Protein AF-A0AAJ7BFR3-F1 (afdb_monomer)

pLDDT: mean 84.21, std 15.18, range [30.0, 98.44]

Sequence (310 aa):
MKNGFLQKKYSECVKKNKKYDGLEKVIDSGIRNRESYEEILEEYMEIKVDVEKRKPGYETEISKMEEAYKNQENEFNMKFKELLSRESEIGNNVINSKTGKAFGEREVNSMIERQKSRASELADTRFTYLKRRNILNHLLSKLYELDNLGIGYTTIEYEQMVIERQGVLEKLDEREEEIRKIRDKCFTYVAVLSHIKESIASIARDIQETSVLLSKYSEIQNYGRYATMKRKLERDITRKHNIQLRESGGLLAHPDLLSKMETDILQLQFFKEKIECLQAEVYLQHTQADMIKAFLKRQRNHSQSPLGSY

Organism: Cephus cinctus (NCBI:txid211228)

Radius of gyration: 86.67 Å; Cα contacts (8 Å, |Δi|>4): 40; chains: 1; bounding box: 181×112×219 Å

InterPro domains:
  IPR025254 CCDC113/CCDC96, coiled-coil [PF13870] (117-282)
  IPR051885 Coiled-coil domain-containing protein involved in ciliogenesis [PTHR15654] (34-288)

Structure (mmCIF, N/CA/C/O backbone):
data_AF-A0AAJ7BFR3-F1
#
_entry.id   AF-A0AAJ7BFR3-F1
#
loop_
_atom_site.group_PDB
_atom_site.id
_atom_site.type_symbol
_atom_site.label_atom_id
_atom_site.label_alt_id
_atom_site.label_comp_id
_atom_site.label_asym_id
_atom_site.label_entity_id
_atom_site.label_seq_id
_atom_site.pdbx_PDB_ins_code
_atom_site.Cartn_x
_atom_site.Cartn_y
_atom_site.Cartn_z
_atom_site.occupancy
_atom_site.B_iso_or_equiv
_atom_site.auth_seq_id
_atom_site.auth_comp_id
_atom_site.auth_asym_id
_atom_site.auth_atom_id
_atom_site.pdbx_PDB_model_num
ATOM 1 N N . MET A 1 1 ? -40.101 -48.915 14.113 1.00 41.56 1 MET A N 1
ATOM 2 C CA . MET A 1 1 ? -39.579 -49.818 13.061 1.00 41.56 1 MET A CA 1
ATOM 3 C C . MET A 1 1 ? -39.116 -48.985 11.868 1.00 41.56 1 MET A C 1
ATOM 5 O O . MET A 1 1 ? -39.941 -48.576 11.061 1.00 41.56 1 MET A O 1
ATOM 9 N N . LYS A 1 2 ? -37.822 -48.643 11.791 1.00 50.03 2 LYS A N 1
ATOM 10 C CA . LYS A 1 2 ? -37.255 -47.922 10.637 1.00 50.03 2 LYS A CA 1
ATOM 11 C C . LYS A 1 2 ? -37.089 -48.925 9.490 1.00 50.03 2 LYS A C 1
ATOM 13 O O . LYS A 1 2 ? -36.431 -49.945 9.665 1.00 50.03 2 LYS A O 1
ATOM 18 N N . ASN A 1 3 ? -37.723 -48.669 8.347 1.00 58.09 3 ASN A N 1
ATOM 19 C CA . ASN A 1 3 ? -37.702 -49.556 7.182 1.00 58.09 3 ASN A CA 1
ATOM 20 C C . ASN A 1 3 ? -36.340 -49.471 6.461 1.00 58.09 3 ASN A C 1
ATOM 22 O O . ASN A 1 3 ? -36.204 -48.848 5.408 1.00 58.09 3 ASN A O 1
ATOM 26 N N . GLY A 1 4 ? -35.312 -50.067 7.074 1.00 67.50 4 GLY A N 1
ATOM 27 C CA . GLY A 1 4 ? -33.935 -50.054 6.569 1.00 67.50 4 GLY A CA 1
ATOM 28 C C . GLY A 1 4 ? -33.777 -50.765 5.222 1.00 67.50 4 GLY A C 1
ATOM 29 O O . GLY A 1 4 ? -32.883 -50.434 4.449 1.00 67.50 4 GLY A O 1
ATOM 30 N N . PHE A 1 5 ? -34.687 -51.687 4.891 1.00 73.38 5 PHE A N 1
ATOM 31 C CA . PHE A 1 5 ? -34.695 -52.373 3.601 1.00 73.38 5 PHE A CA 1
ATOM 32 C C . PHE A 1 5 ? -35.044 -51.426 2.444 1.00 73.38 5 PHE A C 1
ATOM 34 O O . PHE A 1 5 ? -34.338 -51.399 1.435 1.00 73.38 5 PHE A O 1
ATOM 41 N N . LEU A 1 6 ? -36.091 -50.607 2.598 1.00 68.31 6 LEU A N 1
ATOM 42 C CA . LEU A 1 6 ? -36.472 -49.621 1.581 1.00 68.31 6 LEU A CA 1
ATOM 43 C C . LEU A 1 6 ? -35.422 -48.516 1.436 1.00 68.31 6 LEU A C 1
ATOM 45 O O . LEU A 1 6 ? -35.125 -48.119 0.314 1.00 68.31 6 LEU A O 1
ATOM 49 N N . GLN A 1 7 ? -34.811 -48.069 2.536 1.00 66.06 7 GLN A N 1
ATOM 50 C CA . GLN A 1 7 ? -33.734 -47.071 2.490 1.00 66.06 7 GLN A CA 1
ATOM 51 C C . GLN A 1 7 ? -32.488 -47.595 1.764 1.00 66.06 7 GLN A C 1
ATOM 53 O O . GLN A 1 7 ? -31.894 -46.863 0.973 1.00 66.06 7 GLN A O 1
ATOM 58 N N . LYS A 1 8 ? -32.135 -48.873 1.960 1.00 73.06 8 LYS A N 1
ATOM 59 C CA . LYS A 1 8 ? -31.023 -49.523 1.253 1.00 73.06 8 LYS A CA 1
ATOM 60 C C . LYS A 1 8 ? -31.314 -49.710 -0.240 1.00 73.06 8 LYS A C 1
ATOM 62 O O . LYS A 1 8 ? -30.471 -49.394 -1.071 1.00 73.06 8 LYS A O 1
ATOM 67 N N . LYS A 1 9 ? -32.532 -50.134 -0.602 1.00 74.06 9 LYS A N 1
ATOM 68 C CA . LYS A 1 9 ? -32.935 -50.218 -2.018 1.00 74.06 9 LYS A CA 1
ATOM 69 C C . LYS A 1 9 ? -33.005 -48.851 -2.695 1.00 74.06 9 LYS A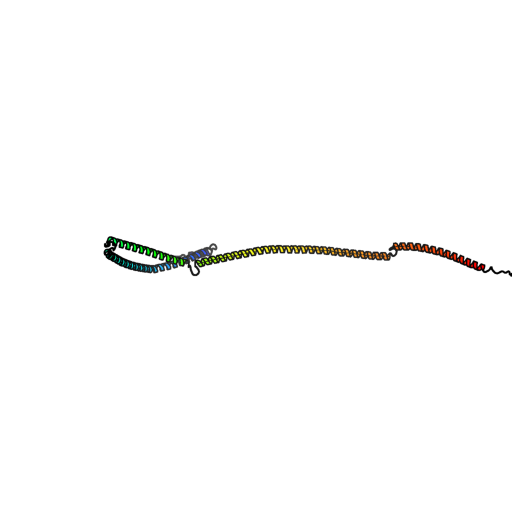 C 1
ATOM 71 O O . LYS A 1 9 ? -32.658 -48.739 -3.867 1.00 74.06 9 LYS A O 1
ATOM 76 N N . TYR A 1 10 ? -33.444 -47.820 -1.977 1.00 67.38 10 TYR A N 1
ATOM 77 C CA . TYR A 1 10 ? -33.502 -46.460 -2.501 1.00 67.38 10 TYR A CA 1
ATOM 78 C C . TYR A 1 10 ? -32.097 -45.890 -2.733 1.00 67.38 10 TYR A C 1
ATOM 80 O O . TYR A 1 10 ? -31.832 -45.367 -3.814 1.00 67.38 10 TYR A O 1
ATOM 88 N N . SER A 1 11 ? -31.168 -46.064 -1.784 1.00 65.25 11 SER A N 1
ATOM 89 C CA . SER A 1 11 ? -29.785 -45.591 -1.939 1.00 65.25 11 SER A CA 1
ATOM 90 C C . SER A 1 11 ? -29.042 -46.309 -3.070 1.00 65.25 11 SER A C 1
ATOM 92 O O . SER A 1 11 ? -28.339 -45.666 -3.845 1.00 65.25 11 SER A O 1
ATOM 94 N N . GLU A 1 12 ? -29.259 -47.614 -3.253 1.00 72.62 12 GLU A N 1
ATOM 95 C CA . GLU A 1 12 ? -28.719 -48.366 -4.394 1.00 72.62 12 GLU A CA 1
ATOM 96 C C . GLU A 1 12 ? -29.289 -47.890 -5.743 1.00 72.62 12 GLU A C 1
ATOM 98 O O . GLU A 1 12 ? -28.581 -47.898 -6.753 1.00 72.62 12 GLU A O 1
ATOM 103 N N . CYS A 1 13 ? -30.552 -47.455 -5.774 1.00 68.12 13 CYS A N 1
ATOM 104 C CA . CYS A 1 13 ? -31.200 -46.946 -6.984 1.00 68.12 13 CYS A CA 1
ATOM 105 C C . CYS A 1 13 ? -30.696 -45.540 -7.357 1.00 68.12 13 CYS A C 1
ATOM 107 O O . CYS A 1 13 ? -30.445 -45.262 -8.531 1.00 68.12 13 CYS A O 1
ATOM 109 N N . VAL A 1 14 ? -30.476 -44.681 -6.356 1.00 65.31 14 VAL A N 1
ATOM 110 C CA . VAL A 1 14 ? -29.904 -43.335 -6.529 1.00 65.31 14 VAL A CA 1
ATOM 111 C C . VAL A 1 14 ? -28.441 -43.415 -6.988 1.00 65.31 14 VAL A C 1
ATOM 113 O O . VAL A 1 14 ? -28.079 -42.741 -7.949 1.00 65.31 14 VAL A O 1
ATOM 116 N N . LYS A 1 15 ? -27.634 -44.321 -6.414 1.00 65.19 15 LYS A N 1
ATOM 117 C CA . LYS A 1 15 ? -26.223 -44.543 -6.803 1.00 65.19 15 LYS A CA 1
ATOM 118 C C . LYS A 1 15 ? -26.033 -45.032 -8.241 1.00 65.19 15 LYS A C 1
ATOM 120 O O . LYS A 1 15 ? -25.007 -44.767 -8.858 1.00 65.19 15 LYS A O 1
ATOM 125 N N . LYS A 1 16 ? -27.010 -45.753 -8.799 1.00 67.75 16 LYS A N 1
ATOM 126 C CA . LYS A 1 16 ? -26.953 -46.250 -10.187 1.00 67.75 16 LYS A CA 1
ATOM 127 C C . LYS A 1 16 ? -27.280 -45.181 -11.231 1.00 67.75 16 LYS A C 1
ATOM 129 O O . LYS A 1 16 ? -27.080 -45.422 -12.420 1.00 67.75 16 LYS A O 1
ATOM 134 N N . ASN A 1 17 ? -27.781 -44.018 -10.820 1.00 59.56 17 ASN A N 1
ATOM 135 C CA . ASN A 1 17 ? -28.347 -43.035 -11.730 1.00 59.56 17 ASN A CA 1
ATOM 136 C C . ASN A 1 17 ? -27.557 -41.715 -11.657 1.00 59.56 17 ASN A C 1
ATOM 138 O O . ASN A 1 17 ? -27.792 -40.881 -10.787 1.00 59.56 17 ASN A O 1
ATOM 142 N N . LYS A 1 18 ? -26.634 -41.509 -12.615 1.00 58.69 18 LYS A N 1
ATOM 143 C CA . LYS A 1 18 ? -25.694 -40.362 -12.694 1.00 58.69 18 LYS A CA 1
ATOM 144 C C . LYS A 1 18 ? -26.344 -38.965 -12.656 1.00 58.69 18 LYS A C 1
ATOM 146 O O . LYS A 1 18 ? -25.643 -37.973 -12.512 1.00 58.69 18 LYS A O 1
ATOM 151 N N . LYS A 1 19 ? -27.673 -38.864 -12.787 1.00 58.62 19 LYS A N 1
ATOM 152 C CA . LYS A 1 19 ? -28.432 -37.608 -12.648 1.00 58.62 19 LYS A CA 1
ATOM 153 C C . LYS A 1 19 ? -28.559 -37.106 -11.201 1.00 58.62 19 LYS A C 1
ATOM 155 O O . LYS A 1 19 ? -28.927 -35.951 -11.020 1.00 58.62 19 LYS A O 1
ATOM 160 N N . TYR A 1 20 ? -28.271 -37.934 -10.194 1.00 54.94 20 TYR A N 1
ATOM 161 C CA . TYR A 1 20 ? -28.503 -37.610 -8.778 1.00 54.94 20 TYR A CA 1
ATOM 162 C C . TYR A 1 20 ? -27.229 -37.537 -7.922 1.00 54.94 20 TYR A C 1
ATOM 164 O O . TYR A 1 20 ? -27.323 -37.477 -6.700 1.00 54.94 20 TYR A O 1
ATOM 172 N N . ASP A 1 21 ? -26.053 -37.455 -8.548 1.00 56.59 21 ASP A N 1
ATOM 173 C CA . ASP A 1 21 ? -24.736 -37.350 -7.885 1.00 56.59 21 ASP A CA 1
ATOM 174 C C . ASP A 1 21 ? -24.637 -36.142 -6.917 1.00 56.59 21 ASP A C 1
ATOM 176 O O . ASP A 1 21 ? -23.859 -36.127 -5.968 1.00 56.59 21 ASP A O 1
ATOM 180 N N . GLY A 1 22 ? -25.479 -35.118 -7.114 1.00 55.41 22 GLY A N 1
ATOM 181 C CA . GLY A 1 22 ? -25.594 -33.958 -6.222 1.00 55.41 22 GLY A CA 1
ATOM 182 C C . GLY A 1 22 ? -26.485 -34.159 -4.987 1.00 55.41 22 GLY A C 1
ATOM 183 O O . GLY A 1 22 ? -26.342 -33.407 -4.025 1.00 55.41 22 GLY A O 1
ATOM 184 N N . LEU A 1 23 ? -27.383 -35.154 -4.969 1.00 51.69 23 LEU A N 1
ATOM 185 C CA . LEU A 1 23 ? -28.263 -35.416 -3.818 1.00 51.69 23 LEU A CA 1
ATOM 186 C C . LEU A 1 23 ? -27.524 -36.075 -2.653 1.00 51.69 23 LEU A C 1
ATOM 188 O O . LEU A 1 23 ? -27.925 -35.885 -1.508 1.00 51.69 23 LEU A O 1
ATOM 192 N N . GLU A 1 24 ? -26.444 -36.809 -2.925 1.00 53.09 24 GLU A N 1
ATOM 193 C CA . GLU A 1 24 ? -25.616 -37.414 -1.880 1.00 53.09 24 GLU A CA 1
ATOM 194 C C . GLU A 1 24 ? -25.001 -36.315 -1.001 1.00 53.09 24 GLU A C 1
ATOM 196 O O . GLU A 1 24 ? -25.101 -36.400 0.214 1.00 53.09 24 GLU A O 1
ATOM 201 N N . LYS A 1 25 ? -24.551 -35.196 -1.593 1.00 53.00 25 LYS A N 1
ATOM 202 C CA . LYS A 1 25 ? -24.077 -34.004 -0.860 1.00 53.00 25 LYS A CA 1
ATOM 203 C C . LYS A 1 25 ? -25.166 -33.307 -0.036 1.00 53.00 25 LYS A C 1
ATOM 205 O O . LYS A 1 25 ? -24.872 -32.797 1.038 1.00 53.00 25 LYS A O 1
ATOM 210 N N . VAL A 1 26 ? -26.414 -33.293 -0.516 1.00 51.50 26 VAL A N 1
ATOM 211 C CA . VAL A 1 26 ? -27.559 -32.695 0.204 1.00 51.50 26 VAL A CA 1
ATOM 212 C C . VAL A 1 26 ? -27.960 -33.557 1.404 1.00 51.50 26 VAL A C 1
ATOM 214 O O . VAL A 1 26 ? -28.235 -33.033 2.484 1.00 51.50 26 VAL A O 1
ATOM 217 N N . ILE A 1 27 ? -27.934 -34.881 1.248 1.00 53.91 27 ILE A N 1
ATOM 218 C CA . ILE A 1 27 ? -28.166 -35.833 2.340 1.00 53.91 27 ILE A CA 1
ATOM 219 C C . ILE A 1 27 ? -27.024 -35.748 3.360 1.00 53.91 27 ILE A C 1
ATOM 221 O O . ILE A 1 27 ? -27.299 -35.672 4.551 1.00 53.91 27 ILE A O 1
ATOM 225 N N . ASP A 1 28 ? -25.774 -35.653 2.908 1.00 53.12 28 ASP A N 1
ATOM 226 C CA . ASP A 1 28 ? -24.593 -35.512 3.769 1.00 53.12 28 ASP A CA 1
ATOM 227 C C . ASP A 1 28 ? -24.588 -34.180 4.542 1.00 53.12 28 ASP A C 1
ATOM 229 O O . ASP A 1 28 ? -24.222 -34.141 5.716 1.00 53.12 28 ASP A O 1
ATOM 233 N N . SER A 1 29 ? -25.075 -33.088 3.932 1.00 56.03 29 SER A N 1
ATOM 234 C CA . SER A 1 29 ? -25.315 -31.820 4.641 1.00 56.03 29 SER A CA 1
ATOM 235 C C . SER A 1 29 ? -26.485 -31.896 5.628 1.00 56.03 29 SER A C 1
ATOM 237 O O . SER A 1 29 ? -26.434 -31.288 6.691 1.00 56.03 29 SER A O 1
ATOM 239 N N . GLY A 1 30 ? -27.530 -32.669 5.317 1.00 56.53 30 GLY A N 1
ATOM 240 C CA . GLY A 1 30 ? -28.677 -32.876 6.205 1.00 56.53 30 GLY A CA 1
ATOM 241 C C . GLY A 1 30 ? -28.381 -33.811 7.383 1.00 56.53 30 GLY A C 1
ATOM 242 O O . GLY A 1 30 ? -28.987 -33.657 8.441 1.00 56.53 30 GLY A O 1
ATOM 243 N N . ILE A 1 31 ? -27.454 -34.758 7.213 1.00 57.97 31 ILE A N 1
ATOM 244 C CA . ILE A 1 31 ? -26.951 -35.647 8.269 1.00 57.97 31 ILE A CA 1
ATOM 245 C C . ILE A 1 31 ? -25.995 -34.878 9.186 1.00 57.97 31 ILE A C 1
ATOM 247 O O . ILE A 1 31 ? -26.221 -34.887 10.390 1.00 57.97 31 ILE A O 1
ATOM 251 N N . ARG A 1 32 ? -25.047 -34.100 8.639 1.00 58.72 32 ARG A N 1
ATOM 252 C CA . ARG A 1 32 ? -24.189 -33.205 9.444 1.00 58.72 32 ARG A CA 1
ATOM 253 C C . ARG A 1 32 ? -24.984 -32.174 10.242 1.00 58.72 32 ARG A C 1
ATOM 255 O O . ARG A 1 32 ? -24.681 -31.931 11.402 1.00 58.72 32 ARG A O 1
ATOM 262 N N . ASN A 1 33 ? -26.039 -31.606 9.655 1.00 61.41 33 ASN A N 1
ATOM 263 C CA . ASN A 1 33 ? -26.934 -30.699 10.377 1.00 61.41 33 ASN A CA 1
ATOM 264 C C . ASN A 1 33 ? -27.741 -31.410 11.472 1.00 61.41 33 ASN A C 1
ATOM 266 O O . ASN A 1 33 ? -28.161 -30.755 12.417 1.00 61.41 33 ASN A O 1
ATOM 270 N N . ARG A 1 34 ? -27.989 -32.722 11.358 1.00 63.53 34 ARG A N 1
ATOM 271 C CA . ARG A 1 34 ? -28.673 -33.502 12.397 1.00 63.53 34 ARG A CA 1
ATOM 272 C C . ARG A 1 34 ? -27.732 -33.854 13.540 1.00 63.53 34 ARG A C 1
ATOM 274 O O . ARG A 1 34 ? -28.133 -33.675 14.677 1.00 63.53 34 ARG A O 1
ATOM 281 N N . GLU A 1 35 ? -26.521 -34.304 13.235 1.00 67.56 35 GLU A N 1
ATOM 282 C CA . GLU A 1 35 ? -25.481 -34.582 14.234 1.00 67.56 35 GLU A CA 1
ATOM 283 C C . GLU A 1 35 ? -25.148 -33.305 15.019 1.00 67.56 35 GLU A C 1
ATOM 285 O O . GLU A 1 35 ? -25.204 -33.309 16.240 1.00 67.56 35 GLU A O 1
ATOM 290 N N . SER A 1 36 ? -24.992 -32.167 14.332 1.00 69.25 36 SER A N 1
ATOM 291 C CA . SER A 1 36 ? -24.828 -30.859 14.983 1.00 69.25 36 SER A CA 1
ATOM 292 C C . SER A 1 36 ? -26.043 -30.450 15.832 1.00 69.25 36 SER A C 1
ATOM 294 O O . SER A 1 36 ? -25.887 -29.829 16.878 1.00 69.25 36 SER A O 1
ATOM 296 N N . TYR A 1 37 ? -27.266 -30.803 15.422 1.00 75.62 37 TYR A N 1
ATOM 297 C CA . TYR A 1 37 ? -28.470 -30.530 16.215 1.00 75.62 37 TYR A CA 1
ATOM 298 C C . TYR A 1 37 ? -28.595 -31.456 17.435 1.00 75.62 37 TYR A C 1
ATOM 300 O O . TYR A 1 37 ? -29.103 -31.034 18.470 1.00 75.62 37 TYR A O 1
ATOM 308 N N . GLU A 1 38 ? -28.143 -32.707 17.320 1.00 82.75 38 GLU A N 1
ATOM 309 C CA . GLU A 1 38 ? -28.073 -33.677 18.418 1.00 82.75 38 GLU A CA 1
ATOM 310 C C . GLU A 1 38 ? -27.020 -33.250 19.452 1.00 82.75 38 GLU A C 1
ATOM 312 O O . GLU A 1 38 ? -27.345 -33.203 20.634 1.00 82.75 38 GLU A O 1
ATOM 317 N N . GLU A 1 39 ? -25.839 -32.800 19.018 1.00 83.06 39 GLU A N 1
ATOM 318 C CA . GLU A 1 39 ? -24.803 -32.228 19.895 1.00 83.06 39 GLU A CA 1
ATOM 319 C C . GLU A 1 39 ? -25.312 -30.993 20.662 1.00 83.06 39 GLU A C 1
ATOM 321 O O . GLU A 1 39 ? -25.167 -30.909 21.881 1.00 83.06 39 GLU A O 1
ATOM 326 N N . ILE A 1 40 ? -25.994 -30.062 19.982 1.00 82.56 40 ILE A N 1
ATOM 327 C CA . ILE A 1 40 ? -26.588 -28.875 20.628 1.00 82.56 40 ILE A CA 1
ATOM 328 C C . ILE A 1 40 ? -27.691 -29.270 21.624 1.00 82.56 40 ILE A C 1
ATOM 330 O O . ILE A 1 40 ? -27.864 -28.626 22.661 1.00 82.56 40 ILE A O 1
ATOM 334 N N . LEU A 1 41 ? -28.472 -30.313 21.323 1.00 87.25 41 LEU A N 1
ATOM 335 C CA . LEU A 1 41 ? -29.499 -30.824 22.232 1.00 87.25 41 LEU A CA 1
ATOM 336 C C . LEU A 1 41 ? -28.890 -31.481 23.471 1.00 87.25 41 LEU A C 1
ATOM 338 O O . LEU A 1 41 ? -29.443 -31.318 24.559 1.00 87.25 41 LEU A O 1
ATOM 342 N N . GLU A 1 42 ? -27.785 -32.207 23.319 1.00 89.56 42 GLU A N 1
ATOM 343 C CA . GLU A 1 42 ? -27.036 -32.786 24.435 1.00 89.56 42 GLU A CA 1
ATOM 344 C C . GLU A 1 42 ? -26.451 -31.687 25.327 1.00 89.56 42 GLU A C 1
ATOM 346 O O . GLU A 1 42 ? -26.719 -31.687 26.530 1.00 89.56 42 GLU A O 1
ATOM 351 N N . GLU A 1 43 ? -25.791 -30.680 24.747 1.00 88.06 43 GLU A N 1
ATOM 352 C CA . GLU A 1 43 ? -25.277 -29.516 25.485 1.00 88.06 43 GLU A CA 1
ATOM 353 C C . GLU A 1 43 ? -26.408 -28.767 26.215 1.00 88.06 43 GLU A C 1
ATOM 355 O O . GLU A 1 43 ? -26.298 -28.423 27.395 1.00 88.06 43 GLU A O 1
ATOM 360 N N . TYR A 1 44 ? -27.556 -28.576 25.557 1.00 88.44 44 TYR A N 1
ATOM 361 C CA . TYR A 1 44 ? -28.732 -27.983 26.192 1.00 88.44 44 TYR A CA 1
ATOM 362 C C . TYR A 1 44 ? -29.256 -28.829 27.362 1.00 88.44 44 TYR A C 1
ATOM 364 O O . TYR A 1 44 ? -29.646 -28.274 28.395 1.00 88.44 44 TYR A O 1
ATOM 372 N N . MET A 1 45 ? -29.284 -30.161 27.225 1.00 91.88 45 MET A N 1
ATOM 373 C CA . MET A 1 45 ? -29.698 -31.055 28.309 1.00 91.88 45 MET A CA 1
ATOM 374 C C . MET A 1 45 ? -28.733 -30.988 29.492 1.00 91.88 45 MET A C 1
ATOM 376 O O . MET A 1 45 ? -29.199 -30.920 30.632 1.00 91.88 45 MET A O 1
ATOM 380 N N . GLU A 1 46 ? -27.425 -30.946 29.244 1.00 92.00 46 GLU A N 1
ATOM 381 C CA . GLU A 1 46 ? -26.416 -30.780 30.292 1.00 92.00 46 GLU A CA 1
ATOM 382 C C . GLU A 1 46 ? -26.596 -29.454 31.037 1.00 92.00 46 GLU A C 1
ATOM 384 O O . GLU A 1 46 ? -26.728 -29.452 32.264 1.00 92.00 46 GLU A O 1
ATOM 389 N N . ILE A 1 47 ? -26.721 -28.340 30.306 1.00 90.88 47 ILE A N 1
ATOM 390 C CA . ILE A 1 47 ? -26.968 -27.013 30.892 1.00 90.88 47 ILE A CA 1
ATOM 391 C C . ILE A 1 47 ? -28.260 -27.019 31.714 1.00 90.88 47 ILE A C 1
ATOM 393 O O . ILE A 1 47 ? -28.297 -26.486 32.826 1.00 90.88 47 ILE A O 1
ATOM 397 N N . LYS A 1 48 ? -29.329 -27.635 31.199 1.00 92.94 48 LYS A N 1
ATOM 398 C CA . LYS A 1 48 ? -30.616 -27.701 31.897 1.00 92.94 48 LYS A CA 1
ATOM 399 C C . LYS A 1 48 ? -30.508 -28.475 33.212 1.00 92.94 48 LYS A C 1
ATOM 401 O O . LYS A 1 48 ? -30.989 -27.990 34.238 1.00 92.94 48 LYS A O 1
ATOM 406 N N . VAL A 1 49 ? -29.867 -29.643 33.195 1.00 94.62 49 VAL A N 1
ATOM 407 C CA . VAL A 1 49 ? -29.648 -30.464 34.396 1.00 94.62 49 VAL A CA 1
ATOM 408 C C . VAL A 1 49 ? -28.796 -29.710 35.419 1.00 94.62 49 VAL A C 1
ATOM 410 O O . VAL A 1 49 ? -29.092 -29.744 36.616 1.00 94.62 49 VAL A O 1
ATOM 413 N N . ASP A 1 50 ? -27.770 -28.991 34.974 1.00 91.50 50 ASP A N 1
ATOM 414 C CA . ASP A 1 50 ? -26.918 -28.188 35.851 1.00 91.50 50 ASP A CA 1
ATOM 415 C C . ASP A 1 50 ? -27.664 -27.013 36.494 1.00 91.50 50 ASP A C 1
ATOM 417 O O . ASP A 1 50 ? -27.503 -26.754 37.692 1.00 91.50 50 ASP A O 1
ATOM 421 N N . VAL A 1 51 ? -28.527 -26.332 35.738 1.00 90.38 51 VAL A N 1
ATOM 422 C CA . VAL A 1 51 ? -29.394 -25.272 36.270 1.00 90.38 51 VAL A CA 1
ATOM 423 C C . VAL A 1 51 ? -30.358 -25.839 37.313 1.00 90.38 51 VAL A C 1
ATOM 425 O O . VAL A 1 51 ? -30.483 -25.263 38.395 1.00 90.38 51 VAL A O 1
ATOM 428 N N . GLU A 1 52 ? -30.997 -26.978 37.034 1.00 92.62 52 GLU A N 1
ATOM 429 C CA . GLU A 1 52 ? -31.918 -27.635 37.973 1.00 92.62 52 GLU A CA 1
ATOM 430 C C . GLU A 1 52 ? -31.219 -28.056 39.273 1.00 92.62 52 GLU A C 1
ATOM 432 O O . GLU A 1 52 ? -31.789 -27.889 40.353 1.00 92.62 52 GLU A O 1
ATOM 437 N N . LYS A 1 53 ? -29.962 -28.512 39.202 1.00 92.19 53 LYS A N 1
ATOM 438 C CA . LYS A 1 53 ? -29.154 -28.842 40.389 1.00 92.19 53 LYS A CA 1
ATOM 439 C C . LYS A 1 53 ? -28.766 -27.615 41.219 1.00 92.19 53 LYS A C 1
ATOM 441 O O . LYS A 1 53 ? -28.740 -27.704 42.445 1.00 92.19 53 LYS A O 1
ATOM 446 N N . ARG A 1 54 ? -28.436 -26.482 40.584 1.00 91.19 54 ARG A N 1
ATOM 447 C CA . ARG A 1 54 ? -27.966 -25.264 41.284 1.00 91.19 54 ARG A CA 1
ATOM 448 C C . ARG A 1 54 ? -29.105 -24.415 41.849 1.00 91.19 54 ARG A C 1
ATOM 450 O O . ARG A 1 54 ? -28.925 -23.776 42.885 1.00 91.19 54 ARG A O 1
ATOM 457 N N . LYS A 1 55 ? -30.277 -24.435 41.207 1.00 92.25 55 LYS A N 1
ATOM 458 C CA . LYS A 1 55 ? -31.473 -23.679 41.609 1.00 92.25 55 LYS A CA 1
ATOM 459 C C . LYS A 1 55 ? -31.832 -23.790 43.105 1.00 92.25 55 LYS A C 1
ATOM 461 O O . LYS A 1 55 ? -31.958 -22.734 43.725 1.00 92.25 55 LYS A O 1
ATOM 466 N N . PRO A 1 56 ? -31.934 -24.987 43.722 1.00 93.62 56 PRO A N 1
ATOM 467 C CA . PRO A 1 56 ? -32.274 -25.086 45.143 1.00 93.62 56 PRO A CA 1
ATOM 468 C C . PRO A 1 56 ? -31.204 -24.463 46.051 1.00 93.62 56 PRO A C 1
ATOM 470 O O . PRO A 1 56 ? -31.530 -23.917 47.101 1.00 93.62 56 PRO A O 1
ATOM 473 N N . GLY A 1 57 ? -29.930 -24.488 45.641 1.00 92.00 57 GLY A N 1
ATOM 474 C CA . GLY A 1 57 ? -28.847 -23.818 46.363 1.00 92.00 57 GLY A CA 1
ATOM 475 C C . GLY A 1 57 ? -29.073 -22.309 46.437 1.00 92.00 57 GLY A C 1
ATOM 476 O O . GLY A 1 57 ? -29.094 -21.751 47.534 1.00 92.00 57 GLY A O 1
ATOM 477 N N . TYR A 1 58 ? -29.346 -21.672 45.294 1.00 90.62 58 TYR A N 1
ATOM 478 C CA . TYR A 1 58 ? -29.661 -20.241 45.246 1.00 90.62 58 TYR A CA 1
ATOM 479 C C . TYR A 1 58 ? -30.935 -19.892 46.017 1.00 90.62 58 TYR A C 1
ATOM 481 O O . TYR A 1 58 ? -30.949 -18.896 46.733 1.00 90.62 58 TYR A O 1
ATOM 489 N N . GLU A 1 59 ? -31.984 -20.715 45.930 1.00 92.75 59 GLU A N 1
ATOM 490 C CA . GLU A 1 59 ? -33.215 -20.508 46.707 1.00 92.75 59 GLU A CA 1
ATOM 491 C C . GLU A 1 59 ? -32.928 -20.526 48.215 1.00 92.75 59 GLU A C 1
ATOM 493 O O . GLU A 1 59 ? -33.366 -19.630 48.935 1.00 92.75 59 GLU A O 1
ATOM 498 N N . THR A 1 60 ? -32.113 -21.474 48.693 1.00 94.19 60 THR A N 1
ATOM 499 C CA . THR A 1 60 ? -31.742 -21.529 50.117 1.00 94.19 60 THR A CA 1
ATOM 500 C C . THR A 1 60 ? -30.883 -20.342 50.556 1.00 94.19 60 THR A C 1
ATOM 502 O O . THR A 1 60 ? -31.018 -19.870 51.685 1.00 94.19 60 THR A O 1
ATOM 505 N N . GLU A 1 61 ? -29.999 -19.847 49.690 1.00 93.25 61 GLU A N 1
ATOM 506 C CA . GLU A 1 61 ? -29.152 -18.688 49.974 1.00 93.25 61 GLU A CA 1
ATOM 507 C C . GLU A 1 61 ? -29.974 -17.395 50.020 1.00 93.25 61 GLU A C 1
ATOM 509 O O . GLU A 1 61 ? -29.825 -16.611 50.958 1.00 93.25 61 GLU A O 1
ATOM 514 N N . ILE A 1 62 ? -30.911 -17.222 49.082 1.00 92.88 62 ILE A N 1
ATOM 515 C CA . ILE A 1 62 ? -31.874 -16.115 49.083 1.00 92.88 62 ILE A CA 1
ATOM 516 C C . ILE A 1 62 ? -32.698 -16.139 50.371 1.00 92.88 62 ILE A C 1
ATOM 518 O O . ILE A 1 62 ? -32.754 -15.122 51.058 1.00 92.88 62 ILE A O 1
ATOM 522 N N . SER A 1 63 ? -33.256 -17.291 50.760 1.00 94.31 63 SER A N 1
ATOM 523 C CA . SER A 1 63 ? -34.038 -17.393 52.000 1.00 94.31 63 SER A CA 1
ATOM 524 C C . SER A 1 63 ? -33.223 -17.029 53.246 1.00 94.31 63 SER A C 1
ATOM 526 O O . SER A 1 63 ? -33.721 -16.314 54.114 1.00 94.31 63 SER A O 1
ATOM 528 N N . LYS A 1 64 ? -31.954 -17.452 53.332 1.00 94.12 64 LYS A N 1
ATOM 529 C CA . LYS A 1 64 ? -31.062 -17.060 54.442 1.00 94.12 64 LYS A CA 1
ATOM 530 C C . LYS A 1 64 ? -30.794 -15.555 54.460 1.00 94.12 64 LYS A C 1
ATOM 532 O O . LYS A 1 64 ? -30.774 -14.949 55.530 1.00 94.12 64 LYS A O 1
ATOM 537 N N . MET A 1 65 ? -30.583 -14.950 53.292 1.00 93.00 65 MET A N 1
ATOM 538 C CA . MET A 1 65 ? -30.357 -13.508 53.166 1.00 93.00 65 MET A CA 1
ATOM 539 C C . MET A 1 65 ? -31.608 -12.701 53.530 1.00 93.00 65 MET A C 1
ATOM 541 O O . MET A 1 65 ? -31.495 -11.684 54.213 1.00 93.00 65 MET A O 1
ATOM 545 N N . GLU A 1 66 ? -32.795 -13.162 53.131 1.00 92.81 66 GLU A N 1
ATOM 546 C CA . GLU A 1 66 ? -34.080 -12.559 53.505 1.00 92.81 66 GLU A CA 1
ATOM 547 C C . GLU A 1 66 ? -34.326 -12.635 55.015 1.00 92.81 66 GLU A C 1
ATOM 549 O O . GLU A 1 66 ? -34.735 -11.647 55.629 1.00 92.81 66 GLU A O 1
ATOM 554 N N . GLU A 1 67 ? -34.034 -13.779 55.635 1.00 94.50 67 GLU A N 1
ATOM 555 C CA . GLU A 1 67 ? -34.159 -13.949 57.082 1.00 94.50 67 GLU A CA 1
ATOM 556 C C . GLU A 1 67 ? -33.180 -13.040 57.841 1.00 94.50 67 GLU A C 1
ATOM 558 O O . GLU A 1 67 ? -33.576 -12.333 58.771 1.00 94.50 67 GLU A O 1
ATOM 563 N N . ALA A 1 68 ? -31.918 -12.984 57.405 1.00 93.44 68 ALA A N 1
ATOM 564 C CA . ALA A 1 68 ? -30.917 -12.090 57.981 1.00 93.44 68 ALA A CA 1
ATOM 565 C C . ALA A 1 68 ? -31.316 -10.609 57.844 1.00 93.44 68 ALA A C 1
ATOM 567 O O . ALA A 1 68 ? -31.205 -9.852 58.813 1.00 93.44 68 ALA A O 1
ATOM 568 N N . TYR A 1 69 ? -31.826 -10.207 56.676 1.00 90.56 69 TYR A N 1
ATOM 569 C CA . TYR A 1 69 ? -32.332 -8.855 56.434 1.00 90.56 69 TYR A CA 1
ATOM 570 C C . TYR A 1 69 ? -33.492 -8.516 57.371 1.00 90.56 69 TYR A C 1
ATOM 572 O O . TYR A 1 69 ? -33.459 -7.489 58.048 1.00 90.56 69 TYR A O 1
ATOM 580 N N . LYS A 1 70 ? -34.482 -9.408 57.475 1.00 93.06 70 LYS A N 1
ATOM 581 C CA . LYS A 1 70 ? -35.652 -9.212 58.335 1.00 93.06 70 LYS A CA 1
ATOM 582 C C . LYS A 1 70 ? -35.263 -9.097 59.809 1.00 93.06 70 LYS A C 1
ATOM 584 O O . LYS A 1 70 ? -35.824 -8.278 60.534 1.00 93.06 70 LYS A O 1
ATOM 589 N N . ASN A 1 71 ? -34.281 -9.878 60.258 1.00 93.94 71 ASN A N 1
ATOM 590 C CA . ASN A 1 71 ? -33.761 -9.792 61.622 1.00 93.94 71 ASN A CA 1
ATOM 591 C C . ASN A 1 71 ? -33.093 -8.436 61.895 1.00 93.94 71 ASN A C 1
ATOM 593 O O . ASN A 1 71 ? -33.388 -7.811 62.914 1.00 93.94 71 ASN A O 1
ATOM 597 N N . GLN A 1 72 ? -32.261 -7.945 60.971 1.00 92.81 72 GLN A N 1
ATOM 598 C CA . GLN A 1 72 ? -31.644 -6.618 61.092 1.00 92.81 72 GLN A CA 1
ATOM 599 C C . GLN A 1 72 ? -32.674 -5.485 61.041 1.00 92.81 72 GLN A C 1
ATOM 601 O O . GLN A 1 72 ? -32.581 -4.530 61.812 1.00 92.81 72 GLN A O 1
ATOM 606 N N . GLU A 1 73 ? -33.673 -5.589 60.165 1.00 89.81 73 GLU A N 1
ATOM 607 C CA . GLU A 1 73 ? -34.761 -4.616 60.062 1.00 89.81 73 GLU A CA 1
ATOM 608 C C . GLU A 1 73 ? -35.578 -4.558 61.360 1.00 89.81 73 GLU A C 1
ATOM 610 O O . GLU A 1 73 ? -35.879 -3.473 61.863 1.00 89.81 73 GLU A O 1
ATOM 615 N N . ASN A 1 74 ? -35.887 -5.714 61.951 1.00 93.12 74 ASN A N 1
ATOM 616 C CA . ASN A 1 74 ? -36.574 -5.790 63.237 1.00 93.12 74 ASN A CA 1
ATOM 617 C C . ASN A 1 74 ? -35.748 -5.155 64.360 1.00 93.12 74 ASN A C 1
ATOM 619 O O . ASN A 1 74 ? -36.284 -4.356 65.130 1.00 93.12 74 ASN A O 1
ATOM 623 N N . GLU A 1 75 ? -34.452 -5.465 64.439 1.00 94.31 75 GLU A N 1
ATOM 624 C CA . GLU A 1 75 ? -33.552 -4.884 65.440 1.00 94.31 75 GLU A CA 1
ATOM 625 C C . GLU A 1 75 ? -33.459 -3.357 65.294 1.00 94.31 75 GLU A C 1
ATOM 627 O O . GLU A 1 75 ? -33.572 -2.623 66.283 1.00 94.31 75 GLU A O 1
ATOM 632 N N . PHE A 1 76 ? -33.317 -2.865 64.059 1.00 90.31 76 PHE A N 1
ATOM 633 C CA . PHE A 1 76 ? -33.320 -1.436 63.757 1.00 90.31 76 PHE A CA 1
ATOM 634 C C . PHE A 1 76 ? -34.638 -0.780 64.174 1.00 90.31 76 PHE A C 1
ATOM 636 O O . PHE A 1 76 ? -34.623 0.221 64.887 1.00 90.31 76 PHE A O 1
ATOM 643 N N . ASN A 1 77 ? -35.777 -1.361 63.793 1.00 90.38 77 ASN A N 1
ATOM 644 C CA . ASN A 1 77 ? -37.097 -0.830 64.124 1.00 90.38 77 ASN A CA 1
ATOM 645 C C . ASN A 1 77 ? -37.355 -0.813 65.636 1.00 90.38 77 ASN A C 1
ATOM 647 O O . ASN A 1 77 ? -37.982 0.124 66.133 1.00 90.38 77 ASN A O 1
ATOM 651 N N . MET A 1 78 ? -36.871 -1.814 66.378 1.00 93.50 78 MET A N 1
ATOM 652 C CA . MET A 1 78 ? -36.945 -1.827 67.842 1.00 93.50 78 MET A CA 1
ATOM 653 C C . MET A 1 78 ? -36.129 -0.686 68.452 1.00 93.50 78 MET A C 1
ATOM 655 O O . MET A 1 78 ? -36.687 0.120 69.197 1.00 93.50 78 MET A O 1
ATOM 659 N N . LYS A 1 79 ? -34.847 -0.563 68.084 1.00 93.88 79 LYS A N 1
ATOM 660 C CA . LYS A 1 79 ? -33.965 0.511 68.576 1.00 93.88 79 LYS A CA 1
ATOM 661 C C . LYS A 1 79 ? -34.469 1.899 68.184 1.00 93.88 79 LYS A C 1
ATOM 663 O O . LYS A 1 79 ? -34.399 2.835 68.975 1.00 93.88 79 LYS A O 1
ATOM 668 N N . PHE A 1 80 ? -35.006 2.041 66.973 1.00 92.06 80 PHE A N 1
ATOM 669 C CA . PHE A 1 80 ? -35.564 3.299 66.492 1.00 92.06 80 PHE A CA 1
ATOM 670 C C . PHE A 1 80 ? -36.824 3.686 67.273 1.00 92.06 80 PHE A C 1
ATOM 672 O O . PHE A 1 80 ? -36.953 4.834 67.683 1.00 92.06 80 PHE A O 1
ATOM 679 N N . LYS A 1 81 ? -37.723 2.736 67.561 1.00 91.81 81 LYS A N 1
ATOM 680 C CA . LYS A 1 81 ? -38.881 2.988 68.436 1.00 91.81 81 LYS A CA 1
ATOM 681 C C . LYS A 1 81 ? -38.459 3.373 69.853 1.00 91.81 81 LYS A C 1
ATOM 683 O O . LYS A 1 81 ? -39.029 4.308 70.401 1.00 91.81 81 LYS A O 1
ATOM 688 N N . GLU A 1 82 ? -37.467 2.691 70.424 1.00 94.06 82 GLU A N 1
ATOM 689 C CA . GLU A 1 82 ? -36.932 3.012 71.754 1.00 94.06 82 GLU A CA 1
ATOM 690 C C . GLU A 1 82 ? -36.374 4.443 71.809 1.00 94.06 82 GLU A C 1
ATOM 692 O O . GLU A 1 82 ? -36.697 5.199 72.728 1.00 94.06 82 GLU A O 1
ATOM 697 N N . LEU A 1 83 ? -35.604 4.843 70.789 1.00 91.75 83 LEU A N 1
ATOM 698 C CA . LEU A 1 83 ? -35.095 6.206 70.651 1.00 91.75 83 LEU A CA 1
ATOM 699 C C . LEU A 1 83 ? -36.237 7.229 70.619 1.00 91.75 83 LEU A C 1
ATOM 701 O O . LEU A 1 83 ? -36.203 8.195 71.375 1.00 91.75 83 LEU A O 1
ATOM 705 N N . LEU A 1 84 ? -37.258 6.993 69.792 1.00 91.06 84 LEU A N 1
ATOM 706 C CA . LEU A 1 84 ? -38.397 7.904 69.656 1.00 91.06 84 LEU A CA 1
ATOM 707 C C . LEU A 1 84 ? -39.212 8.027 70.950 1.00 91.06 84 LEU A C 1
ATOM 709 O O . LEU A 1 84 ? -39.627 9.131 71.303 1.00 91.06 84 LEU A O 1
ATOM 713 N N . SER A 1 85 ? -39.423 6.924 71.676 1.00 89.81 85 SER A N 1
ATOM 714 C CA . SER A 1 85 ? -40.088 6.952 72.986 1.00 89.81 85 SER A CA 1
ATOM 715 C C . SER A 1 85 ? -39.300 7.803 73.982 1.00 89.81 85 SER A C 1
ATOM 717 O O . SER A 1 85 ? -39.868 8.677 74.635 1.00 89.81 85 SER A O 1
ATOM 719 N N . ARG A 1 86 ? -37.976 7.624 74.035 1.00 89.56 86 ARG A N 1
ATOM 720 C CA . ARG A 1 86 ? -37.094 8.409 74.907 1.00 89.56 86 ARG A CA 1
ATOM 721 C C . ARG A 1 86 ? -37.052 9.889 74.517 1.00 89.56 86 ARG A C 1
ATOM 723 O O . ARG A 1 86 ? -37.061 10.753 75.390 1.00 89.56 86 ARG A O 1
ATOM 730 N N . GLU A 1 87 ? -37.017 10.198 73.222 1.00 88.19 87 GLU A N 1
ATOM 731 C CA . GLU A 1 87 ? -37.089 11.574 72.714 1.00 88.19 87 GLU A CA 1
ATOM 732 C C . GLU A 1 87 ? -38.431 12.234 73.060 1.00 88.19 87 GLU A C 1
ATOM 734 O O . GLU A 1 87 ? -38.446 13.405 73.438 1.00 88.19 87 GLU A O 1
ATOM 739 N N . SER A 1 88 ? -39.539 11.486 73.019 1.00 87.69 88 SER A N 1
ATOM 740 C CA . SER A 1 88 ? -40.855 11.968 73.454 1.00 87.69 88 SER A CA 1
ATOM 741 C C . SER A 1 88 ? -40.898 12.261 74.955 1.00 87.69 88 SER A C 1
ATOM 743 O O . SER A 1 88 ? -41.398 13.310 75.363 1.00 87.69 88 SER A O 1
ATOM 745 N N . GLU A 1 89 ? -40.371 11.356 75.784 1.00 87.19 89 GLU A N 1
ATOM 746 C CA . GLU A 1 89 ? -40.306 11.527 77.241 1.00 87.19 89 GLU A CA 1
ATOM 747 C C . GLU A 1 89 ? -39.459 12.741 77.633 1.00 87.19 89 GLU A C 1
ATOM 749 O O . GLU A 1 89 ? -39.872 13.555 78.460 1.00 87.19 89 GLU A O 1
ATOM 754 N N . ILE A 1 90 ? -38.280 12.894 77.024 1.00 86.69 90 ILE A N 1
ATOM 755 C CA . ILE A 1 90 ? -37.396 14.031 77.292 1.00 86.69 90 ILE A CA 1
ATOM 756 C C . ILE A 1 90 ? -38.027 15.315 76.752 1.00 86.69 90 ILE A C 1
ATOM 758 O O . ILE A 1 90 ? -38.115 16.295 77.486 1.00 86.69 90 ILE A O 1
ATOM 762 N N . GLY A 1 91 ? -38.510 15.314 75.507 1.00 82.88 91 GLY A N 1
ATOM 763 C CA . GLY A 1 91 ? -39.073 16.488 74.838 1.00 82.88 91 GLY A CA 1
ATOM 764 C C . GLY A 1 91 ? -40.244 17.115 75.595 1.00 82.88 91 GLY A C 1
ATOM 765 O O . GLY A 1 91 ? -40.291 18.338 75.725 1.00 82.88 91 GLY A O 1
ATOM 766 N N . ASN A 1 92 ? -41.125 16.295 76.175 1.00 78.75 92 ASN A N 1
ATOM 767 C CA . ASN A 1 92 ? -42.244 16.765 77.002 1.00 78.75 92 ASN A CA 1
ATOM 768 C C . ASN A 1 92 ? -41.793 17.449 78.311 1.00 78.75 92 ASN A C 1
ATOM 770 O O . ASN A 1 92 ? -42.525 18.268 78.862 1.00 78.75 92 ASN A O 1
ATOM 774 N N . ASN A 1 93 ? -40.584 17.147 78.795 1.00 77.50 93 ASN A N 1
ATOM 775 C CA . ASN A 1 93 ? -40.007 17.713 80.018 1.00 77.50 93 ASN A CA 1
ATOM 776 C C . ASN A 1 93 ? -39.050 18.895 79.754 1.00 77.50 93 ASN A C 1
ATOM 778 O O . ASN A 1 93 ? -38.539 19.500 80.700 1.00 77.50 93 ASN A O 1
ATOM 782 N N . VAL A 1 94 ? -38.783 19.243 78.489 1.00 79.44 94 VAL A N 1
ATOM 783 C CA . VAL A 1 94 ? -37.867 20.335 78.125 1.00 79.44 94 VAL A CA 1
ATOM 784 C C . VAL A 1 94 ? -38.594 21.682 78.155 1.00 79.44 94 VAL A C 1
ATOM 786 O O . VAL A 1 94 ? -39.640 21.870 77.533 1.00 79.44 94 VAL A O 1
ATOM 789 N N . ILE A 1 95 ? -37.992 22.656 78.841 1.00 74.44 95 ILE A N 1
ATOM 790 C CA . ILE A 1 95 ? -38.469 24.042 78.916 1.00 74.44 95 ILE A CA 1
ATOM 791 C C . ILE A 1 95 ? -37.746 24.889 77.868 1.00 74.44 95 ILE A C 1
ATOM 793 O O . ILE A 1 95 ? -36.517 24.902 77.794 1.00 74.44 95 ILE A O 1
ATOM 797 N N . ASN A 1 96 ? -38.504 25.628 77.061 1.00 70.94 96 ASN A N 1
ATOM 798 C CA . ASN A 1 96 ? -37.954 26.517 76.047 1.00 70.94 96 ASN A CA 1
ATOM 799 C C . ASN A 1 96 ? -37.260 27.722 76.704 1.00 70.94 96 ASN A C 1
ATOM 801 O O . ASN A 1 96 ? -37.904 28.528 77.377 1.00 70.94 96 ASN A O 1
ATOM 805 N N . SER A 1 97 ? -35.958 27.895 76.461 1.00 70.56 97 SER A N 1
ATOM 806 C CA . SER A 1 97 ? -35.153 28.963 77.072 1.00 70.56 97 SER A CA 1
ATOM 807 C C . SER A 1 97 ? -35.598 30.388 76.714 1.00 70.56 97 SER A C 1
ATOM 809 O O . SER A 1 97 ? -35.246 31.318 77.431 1.00 70.56 97 SER A O 1
ATOM 811 N N . LYS A 1 98 ? -36.351 30.587 75.620 1.00 70.25 98 LYS A N 1
ATOM 812 C CA . LYS A 1 98 ? -36.811 31.918 75.176 1.00 70.25 98 LYS A CA 1
ATOM 813 C C . LYS A 1 98 ? -38.187 32.303 75.722 1.00 70.25 98 LYS A C 1
ATOM 815 O O . LYS A 1 98 ? -38.451 33.485 75.904 1.00 70.25 98 LYS A O 1
ATOM 820 N N . THR A 1 99 ? -39.065 31.331 75.957 1.00 70.25 99 THR A N 1
ATOM 821 C CA . THR A 1 99 ? -40.451 31.559 76.414 1.00 70.25 99 THR A CA 1
ATOM 822 C C . THR A 1 99 ? -40.716 31.068 77.835 1.00 70.25 99 THR A C 1
ATOM 824 O O . THR A 1 99 ? -41.771 31.380 78.383 1.00 70.25 99 THR A O 1
ATOM 827 N N . GLY A 1 100 ? -39.799 30.302 78.437 1.00 67.50 100 GLY A N 1
ATOM 828 C CA . GLY A 1 100 ? -39.921 29.752 79.793 1.00 67.50 100 GLY A CA 1
ATOM 829 C C . GLY A 1 100 ? -41.017 28.692 79.958 1.00 67.50 100 GLY A C 1
ATOM 830 O O . GLY A 1 100 ? -41.270 28.248 81.073 1.00 67.50 100 GLY A O 1
ATOM 831 N N . LYS A 1 101 ? -41.679 28.286 78.867 1.00 70.75 101 LYS A N 1
ATOM 832 C CA . LYS A 1 101 ? -42.751 27.280 78.850 1.00 70.75 101 LYS A CA 1
ATOM 833 C C . LYS A 1 101 ? -42.207 25.937 78.366 1.00 70.75 101 LYS A C 1
ATOM 835 O O . LYS A 1 101 ? -41.342 25.911 77.489 1.00 70.75 101 LYS A O 1
ATOM 840 N N . ALA A 1 102 ? -42.718 24.844 78.930 1.00 69.56 102 ALA A N 1
ATOM 841 C CA . ALA A 1 102 ? -42.467 23.500 78.415 1.00 69.56 102 ALA A CA 1
ATOM 842 C C . ALA A 1 102 ? -42.948 23.387 76.961 1.00 69.56 102 ALA A C 1
ATOM 844 O O . ALA A 1 102 ? -43.930 24.040 76.585 1.00 69.56 102 ALA A O 1
ATOM 845 N N . PHE A 1 103 ? -42.256 22.584 76.151 1.00 70.69 103 PHE A N 1
ATOM 846 C CA . PHE A 1 103 ? -42.753 22.241 74.821 1.00 70.69 103 PHE A CA 1
ATOM 847 C C . PHE A 1 103 ? -44.113 21.548 74.941 1.00 70.69 103 PHE A C 1
ATOM 849 O O . PHE A 1 103 ? -44.319 20.690 75.799 1.00 70.69 103 PHE A O 1
ATOM 856 N N . GLY A 1 104 ? -45.063 21.941 74.092 1.00 77.38 104 GLY A N 1
ATOM 857 C CA . GLY A 1 104 ? -46.363 21.280 74.064 1.00 77.38 104 GLY A CA 1
ATOM 858 C C . GLY A 1 104 ? -46.229 19.874 73.484 1.00 77.38 104 GLY A C 1
ATOM 859 O O . GLY A 1 104 ? -45.541 19.688 72.484 1.00 77.38 104 GLY A O 1
ATOM 860 N N . GLU A 1 105 ? -46.956 18.902 74.036 1.00 80.94 105 GLU A N 1
ATOM 861 C CA . GLU A 1 105 ? -46.981 17.511 73.546 1.00 80.94 105 GLU A CA 1
ATOM 862 C C . GLU A 1 105 ? -47.248 17.427 72.027 1.00 80.94 105 GLU A C 1
ATOM 864 O O . GLU A 1 105 ? -46.666 16.619 71.307 1.00 80.94 105 GLU A O 1
ATOM 869 N N . ARG A 1 106 ? -48.070 18.343 71.496 1.00 84.06 106 ARG A N 1
ATOM 870 C CA . ARG A 1 106 ? -48.338 18.470 70.053 1.00 84.06 106 ARG A CA 1
ATOM 871 C C . ARG A 1 106 ? -47.106 18.873 69.236 1.00 84.06 106 ARG A C 1
ATOM 873 O O . ARG A 1 106 ? -46.935 18.381 68.124 1.00 84.06 106 ARG A O 1
ATOM 880 N N . GLU A 1 107 ? -46.272 19.769 69.757 1.00 83.75 107 GLU A N 1
ATOM 881 C CA . GLU A 1 107 ? -45.054 20.223 69.076 1.00 83.75 107 GLU A CA 1
ATOM 882 C C . GLU A 1 107 ? -43.995 19.117 69.070 1.00 83.75 107 GLU A C 1
ATOM 884 O O . GLU A 1 107 ? -43.403 18.853 68.024 1.00 83.75 107 GLU A O 1
ATOM 889 N N . VAL A 1 108 ? -43.825 18.416 70.197 1.00 85.88 108 VAL A N 1
ATOM 890 C CA . VAL A 1 108 ? -42.914 17.264 70.323 1.00 85.88 108 VAL A CA 1
ATOM 891 C C . VAL A 1 108 ? -43.318 16.150 69.352 1.00 85.88 108 VAL A C 1
ATOM 893 O O . VAL A 1 108 ? -42.496 15.700 68.551 1.00 85.88 108 VAL A O 1
ATOM 896 N N . ASN A 1 109 ? -44.603 15.787 69.320 1.00 87.94 109 ASN A N 1
ATOM 897 C CA . ASN A 1 109 ? -45.124 14.790 68.381 1.00 87.94 109 ASN A CA 1
ATOM 898 C C . ASN A 1 109 ? -44.940 15.214 66.914 1.00 87.94 109 ASN A C 1
ATOM 900 O O . ASN A 1 109 ? -44.561 14.397 66.077 1.00 87.94 109 ASN A O 1
ATOM 904 N N . SER A 1 110 ? -45.132 16.497 66.587 1.00 89.81 110 SER A N 1
ATOM 905 C CA . SER A 1 110 ? -44.886 17.000 65.230 1.00 89.81 110 SER A CA 1
ATOM 906 C C . SER A 1 110 ? -43.412 16.897 64.817 1.00 89.81 110 SER A C 1
ATOM 908 O O . SER A 1 110 ? -43.131 16.616 63.648 1.00 89.81 110 SER A O 1
ATOM 910 N N . MET A 1 111 ? -42.469 17.116 65.739 1.00 88.38 111 MET A N 1
ATOM 911 C CA . MET A 1 111 ? -41.036 16.956 65.464 1.00 88.38 111 MET A CA 1
ATOM 912 C C . MET A 1 111 ? -40.660 15.484 65.263 1.00 88.38 111 MET A C 1
ATOM 914 O O . MET A 1 111 ? -39.936 15.178 64.313 1.00 88.38 111 MET A O 1
ATOM 918 N N . ILE A 1 112 ? -41.208 14.586 66.085 1.00 90.56 112 ILE A N 1
ATOM 919 C CA . ILE A 1 112 ? -41.023 13.131 65.973 1.00 90.56 112 ILE A CA 1
ATOM 920 C C . ILE A 1 112 ? -41.545 12.606 64.630 1.00 90.56 112 ILE A C 1
ATOM 922 O O . ILE A 1 112 ? -40.834 11.887 63.927 1.00 90.56 112 ILE A O 1
ATOM 926 N N . GLU A 1 113 ? -42.750 13.002 64.216 1.00 91.50 113 GLU A N 1
ATOM 927 C CA . GLU A 1 113 ? -43.296 12.593 62.914 1.00 91.50 113 GLU A CA 1
ATOM 928 C C . GLU A 1 113 ? -42.459 13.131 61.746 1.00 91.50 113 GLU A C 1
ATOM 930 O O . GLU A 1 113 ? -42.178 12.417 60.780 1.00 91.50 113 GLU A O 1
ATOM 935 N N . ARG A 1 114 ? -41.946 14.362 61.858 1.00 92.75 114 ARG A N 1
ATOM 936 C CA . ARG A 1 114 ? -41.018 14.918 60.863 1.00 92.75 114 ARG A CA 1
ATOM 937 C C . ARG A 1 114 ? -39.701 14.139 60.799 1.00 92.75 114 ARG A C 1
ATOM 939 O O . ARG A 1 114 ? -39.156 13.962 59.709 1.00 92.75 114 ARG A O 1
ATOM 946 N N . GLN A 1 115 ? -39.174 13.691 61.937 1.00 92.19 115 GLN A N 1
ATOM 947 C CA . GLN A 1 115 ? -37.966 12.866 62.006 1.00 92.19 115 GLN A CA 1
ATOM 948 C C . GLN A 1 115 ? -38.189 11.493 61.370 1.00 92.19 115 GLN A C 1
ATOM 950 O O . GLN A 1 115 ? -37.350 11.071 60.575 1.00 92.19 115 GLN A O 1
ATOM 955 N N . LYS A 1 116 ? -39.332 10.840 61.630 1.00 92.12 116 LYS A N 1
ATOM 956 C CA . LYS A 1 116 ? -39.723 9.588 60.957 1.00 92.12 116 LYS A CA 1
ATOM 957 C C . LYS A 1 116 ? -39.806 9.759 59.441 1.00 92.12 116 LYS A C 1
ATOM 959 O O . LYS A 1 116 ? -39.179 8.987 58.719 1.00 92.12 116 LYS A O 1
ATOM 964 N N . SER A 1 117 ? -40.510 10.793 58.965 1.00 94.00 117 SER A N 1
ATOM 965 C CA . SER A 1 117 ? -40.633 11.084 57.525 1.00 94.00 117 SER A CA 1
ATOM 966 C C . SER A 1 117 ? -39.262 11.259 56.878 1.00 94.00 117 SER A C 1
ATOM 968 O O . SER A 1 117 ? -38.941 10.596 55.897 1.00 94.00 117 SER A O 1
ATOM 970 N N . ARG A 1 118 ? -38.395 12.082 57.482 1.00 94.06 118 ARG A N 1
ATOM 971 C CA . ARG A 1 118 ? -37.035 12.319 56.975 1.00 94.06 118 ARG A CA 1
ATOM 972 C C . ARG A 1 118 ? -36.152 11.078 57.015 1.00 94.06 118 ARG A C 1
ATOM 974 O O . ARG A 1 118 ? -35.338 10.894 56.116 1.00 94.06 118 ARG A O 1
ATOM 981 N N . ALA A 1 119 ? -36.271 10.253 58.053 1.00 90.56 119 ALA A N 1
ATOM 982 C CA . ALA A 1 119 ? -35.531 9.001 58.145 1.00 90.56 119 ALA A CA 1
ATOM 983 C C . ALA A 1 119 ? -35.950 8.033 57.027 1.00 90.56 119 ALA A C 1
ATOM 985 O O . ALA A 1 119 ? -35.077 7.431 56.402 1.00 90.56 119 ALA A O 1
ATOM 986 N N . SER A 1 120 ? -37.252 7.954 56.724 1.00 91.44 120 SER A N 1
ATOM 987 C CA . SER A 1 120 ? -37.781 7.182 55.592 1.00 91.44 120 SER A CA 1
ATOM 988 C C . SER A 1 120 ? -37.263 7.717 54.256 1.00 91.44 120 SER A C 1
ATOM 990 O O . SER A 1 120 ? -36.679 6.967 53.480 1.00 91.44 120 SER A O 1
ATOM 992 N N . GLU A 1 121 ? -37.369 9.027 54.018 1.00 94.62 121 GLU A N 1
ATOM 993 C CA . GLU A 1 121 ? -36.859 9.668 52.795 1.00 94.62 121 GLU A CA 1
ATOM 994 C C . GLU A 1 121 ? -35.347 9.437 52.611 1.00 94.62 121 GLU A C 1
ATOM 996 O O . GLU A 1 121 ? -34.860 9.166 51.508 1.00 94.62 121 GLU A O 1
ATOM 1001 N N . LEU A 1 122 ? -34.572 9.513 53.697 1.00 94.31 122 LEU A N 1
ATOM 1002 C CA . LEU A 1 122 ? -33.138 9.241 53.666 1.00 94.31 122 LEU A CA 1
ATOM 1003 C C . LEU A 1 122 ? -32.841 7.765 53.361 1.00 94.31 122 LEU A C 1
ATOM 1005 O O . LEU A 1 122 ? -31.883 7.466 52.644 1.00 94.31 122 LEU A O 1
ATOM 1009 N N . ALA A 1 123 ? -33.638 6.839 53.894 1.00 90.75 123 ALA A N 1
ATOM 1010 C CA . ALA A 1 123 ? -33.508 5.419 53.588 1.00 90.75 123 ALA A CA 1
ATOM 1011 C C . ALA A 1 123 ? -33.806 5.144 52.104 1.00 90.75 123 ALA A C 1
ATOM 1013 O O . ALA A 1 123 ? -32.993 4.503 51.434 1.00 90.75 123 ALA A O 1
ATOM 1014 N N . ASP A 1 124 ? -34.882 5.717 51.561 1.00 93.56 124 ASP A N 1
ATOM 1015 C CA . ASP A 1 124 ? -35.277 5.562 50.154 1.00 93.56 124 ASP A CA 1
ATOM 1016 C C . ASP A 1 124 ? -34.235 6.145 49.189 1.00 93.56 124 ASP A C 1
ATOM 1018 O O . ASP A 1 124 ? -33.845 5.524 48.191 1.00 93.56 124 ASP A O 1
ATOM 1022 N N . THR A 1 125 ? -33.716 7.335 49.495 1.00 95.50 125 THR A N 1
ATOM 1023 C CA . THR A 1 125 ? -32.655 7.966 48.692 1.00 95.50 125 THR A CA 1
ATOM 1024 C C . THR A 1 125 ? -31.352 7.163 48.732 1.00 95.50 125 THR A C 1
ATOM 1026 O O . THR A 1 125 ? -30.702 6.979 47.701 1.00 95.50 125 THR A O 1
ATOM 1029 N N . ARG A 1 126 ? -30.978 6.602 49.888 1.00 95.62 126 ARG A N 1
ATOM 1030 C CA . ARG A 1 126 ? -29.810 5.710 49.997 1.00 95.62 126 ARG A CA 1
ATOM 1031 C C . ARG A 1 126 ? -30.016 4.400 49.247 1.00 95.62 126 ARG A C 1
ATOM 1033 O O . ARG A 1 126 ? -29.106 3.959 48.546 1.00 95.62 126 ARG A O 1
ATOM 1040 N N . PHE A 1 127 ? -31.198 3.800 49.349 1.00 92.62 127 PHE A N 1
ATOM 1041 C CA . PHE A 1 127 ? -31.533 2.575 48.630 1.00 92.62 127 PHE A CA 1
ATOM 1042 C C . PHE A 1 127 ? -31.462 2.783 47.114 1.00 92.62 127 PHE A C 1
ATOM 1044 O O . PHE A 1 127 ? -30.811 2.018 46.400 1.00 92.62 127 PHE A O 1
ATOM 1051 N N . THR A 1 128 ? -32.065 3.863 46.613 1.00 95.44 128 THR A N 1
ATOM 1052 C CA . THR A 1 128 ? -32.016 4.205 45.185 1.00 95.44 128 THR A CA 1
ATOM 1053 C C . THR A 1 128 ? -30.593 4.498 44.710 1.00 95.44 128 THR A C 1
ATOM 1055 O O . THR A 1 128 ? -30.216 4.036 43.629 1.00 95.44 128 THR A O 1
ATOM 1058 N N . TYR A 1 129 ? -29.774 5.187 45.511 1.00 96.56 129 TYR A N 1
ATOM 1059 C CA . TYR A 1 129 ? -28.350 5.384 45.224 1.00 96.56 129 TYR A CA 1
ATOM 1060 C C . TYR A 1 129 ? -27.594 4.051 45.124 1.00 96.56 129 TYR A C 1
ATOM 1062 O O . TYR A 1 129 ? -26.924 3.803 44.120 1.00 96.56 129 TYR A O 1
ATOM 1070 N N . LEU A 1 130 ? -27.736 3.168 46.119 1.00 96.38 130 LEU A N 1
ATOM 1071 C CA . LEU A 1 130 ? -27.077 1.857 46.134 1.00 96.38 130 LEU A CA 1
ATOM 1072 C C . LEU A 1 130 ? -27.498 1.000 44.938 1.00 96.38 130 LEU A C 1
ATOM 1074 O O . LEU A 1 130 ? -26.644 0.420 44.265 1.00 96.38 130 LEU A O 1
ATOM 1078 N N . LYS A 1 131 ? -28.796 0.982 44.615 1.00 95.50 131 LYS A N 1
ATOM 1079 C CA . LYS A 1 131 ? -29.329 0.280 43.442 1.00 95.50 131 LYS A CA 1
ATOM 1080 C C . LYS A 1 131 ? -28.691 0.791 42.150 1.00 95.50 131 LYS A C 1
ATOM 1082 O O . LYS A 1 131 ? -28.216 -0.010 41.348 1.00 95.50 131 LYS A O 1
ATOM 1087 N N . ARG A 1 132 ? -28.640 2.113 41.952 1.00 96.25 132 ARG A N 1
ATOM 1088 C CA . ARG A 1 132 ? -28.022 2.725 40.762 1.00 96.25 132 ARG A CA 1
ATOM 1089 C C . ARG A 1 132 ? -26.526 2.438 40.681 1.00 96.25 132 ARG A C 1
ATOM 1091 O O . ARG A 1 132 ? -26.045 2.098 39.607 1.00 96.25 132 ARG A O 1
ATOM 1098 N N . ARG A 1 133 ? -25.807 2.516 41.804 1.00 97.19 133 ARG A N 1
ATOM 1099 C CA . ARG A 1 133 ? -24.375 2.196 41.875 1.00 97.19 133 ARG A CA 1
ATOM 1100 C C . ARG A 1 133 ? -24.101 0.749 41.468 1.00 97.19 133 ARG A C 1
ATOM 1102 O O . ARG A 1 133 ? -23.191 0.501 40.687 1.00 97.19 133 ARG A O 1
ATOM 1109 N N . ASN A 1 134 ? -24.903 -0.193 41.959 1.00 95.31 134 ASN A N 1
ATOM 1110 C CA . ASN A 1 134 ? -24.744 -1.606 41.618 1.00 95.31 134 ASN A CA 1
ATOM 1111 C C . ASN A 1 134 ? -25.041 -1.869 40.134 1.00 95.31 134 ASN A C 1
ATOM 1113 O O . ASN A 1 134 ? -24.297 -2.603 39.493 1.00 95.31 134 ASN A O 1
ATOM 1117 N N . ILE A 1 135 ? -26.074 -1.228 39.570 1.00 95.88 135 ILE A N 1
ATOM 1118 C CA . ILE A 1 135 ? -26.366 -1.307 38.129 1.00 95.88 135 ILE A CA 1
ATOM 1119 C C . ILE A 1 135 ? -25.206 -0.736 37.308 1.00 95.88 135 ILE A C 1
ATOM 1121 O O . ILE A 1 135 ? -24.801 -1.352 36.329 1.00 95.88 135 ILE A O 1
ATOM 1125 N N . LEU A 1 136 ? -24.654 0.412 37.710 1.00 96.25 136 LEU A N 1
ATOM 1126 C CA . LEU A 1 136 ? -23.511 1.020 37.032 1.00 96.25 136 LEU A CA 1
ATOM 1127 C C . LEU A 1 136 ? -22.300 0.084 37.034 1.00 96.25 136 LEU A C 1
ATOM 1129 O O . LEU A 1 136 ? -21.716 -0.146 35.983 1.00 96.25 136 LEU A O 1
ATOM 1133 N N . ASN A 1 137 ? -21.960 -0.491 38.188 1.00 96.50 137 ASN A N 1
ATOM 1134 C CA . ASN A 1 137 ? -20.849 -1.435 38.291 1.00 96.50 137 ASN A CA 1
ATOM 1135 C C . ASN A 1 137 ? -21.069 -2.6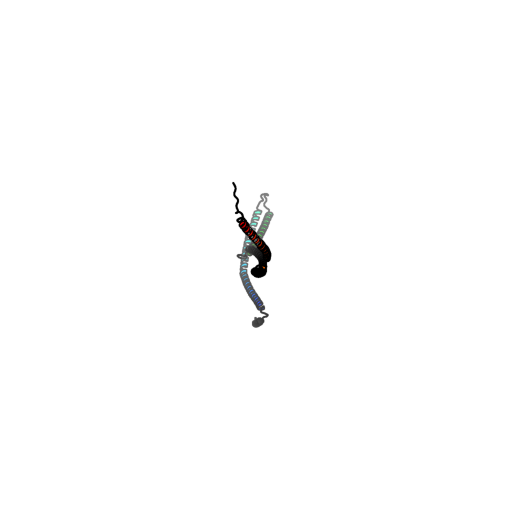64 37.401 1.00 96.50 137 ASN A C 1
ATOM 1137 O O . ASN A 1 137 ? -20.152 -3.073 36.700 1.00 96.50 137 ASN A O 1
ATOM 1141 N N . HIS A 1 138 ? -22.290 -3.206 37.367 1.00 94.81 138 HIS A N 1
ATOM 1142 C CA . HIS A 1 138 ? -22.635 -4.327 36.488 1.00 94.81 138 HIS A CA 1
ATOM 1143 C C . HIS A 1 138 ? -22.484 -3.980 35.003 1.00 94.81 138 HIS A C 1
ATOM 1145 O O . HIS A 1 138 ? -21.948 -4.767 34.227 1.00 94.81 138 HIS A O 1
ATOM 1151 N N . LEU A 1 139 ? -22.938 -2.790 34.599 1.00 94.62 139 LEU A N 1
ATOM 1152 C CA . LEU A 1 139 ? -22.782 -2.309 33.225 1.00 94.62 139 LEU A CA 1
ATOM 1153 C C . LEU A 1 139 ? -21.311 -2.088 32.864 1.00 94.62 139 LEU A C 1
ATOM 1155 O O . LEU A 1 139 ? -20.912 -2.450 31.764 1.00 94.62 139 LEU A O 1
ATOM 1159 N N . LEU A 1 140 ? -20.507 -1.543 33.780 1.00 92.75 140 LEU A N 1
ATOM 1160 C CA . LEU A 1 140 ? -19.069 -1.361 33.576 1.00 92.75 140 LEU A CA 1
ATOM 1161 C C . LEU A 1 140 ? -18.338 -2.698 33.436 1.00 92.75 140 LEU A C 1
ATOM 1163 O O . LEU A 1 140 ? -17.514 -2.831 32.539 1.00 92.75 140 LEU A O 1
ATOM 1167 N N . SER A 1 141 ? -18.660 -3.695 34.264 1.00 91.81 141 SER A N 1
ATOM 1168 C CA . SER A 1 141 ? -18.092 -5.043 34.131 1.00 91.81 141 SER A CA 1
ATOM 1169 C C . SER A 1 141 ? -18.433 -5.667 32.781 1.00 91.81 141 SER A C 1
ATOM 1171 O O . SER A 1 141 ? -17.540 -6.155 32.099 1.00 91.81 141 SER A O 1
ATOM 1173 N N . LYS A 1 142 ? -19.694 -5.570 32.344 1.00 89.88 142 LYS A N 1
ATOM 1174 C CA . LYS A 1 142 ? -20.097 -6.042 31.011 1.00 89.88 142 LYS A CA 1
ATOM 1175 C C . LYS A 1 142 ? -19.395 -5.303 29.880 1.00 89.88 142 LYS A C 1
ATOM 1177 O O . LYS A 1 142 ? -19.039 -5.918 28.886 1.00 89.88 142 LYS A O 1
ATOM 1182 N N . LEU A 1 143 ? -19.222 -3.989 30.007 1.00 88.19 143 LEU A N 1
ATOM 1183 C CA . LEU A 1 143 ? -18.514 -3.193 29.008 1.00 88.19 143 LEU A CA 1
ATOM 1184 C C . LEU A 1 143 ? -17.047 -3.623 28.926 1.00 88.19 143 LEU A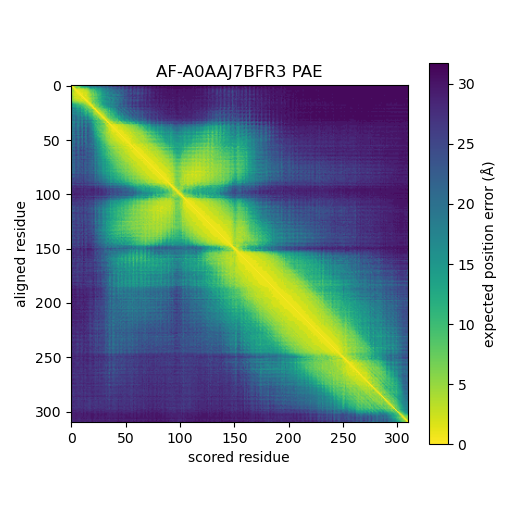 C 1
ATOM 1186 O O . LEU A 1 143 ? -16.539 -3.815 27.833 1.00 88.19 143 LEU A O 1
ATOM 1190 N N . TYR A 1 144 ? -16.411 -3.876 30.069 1.00 86.88 144 TYR A N 1
ATOM 1191 C CA . TYR A 1 144 ? -15.049 -4.397 30.121 1.00 86.88 144 TYR A CA 1
ATOM 1192 C C . TYR A 1 144 ? -14.920 -5.800 29.506 1.00 86.88 144 TYR A C 1
ATOM 1194 O O . TYR A 1 144 ? -13.940 -6.073 28.821 1.00 86.88 144 TYR A O 1
ATOM 1202 N N . GLU A 1 145 ? -15.897 -6.684 29.719 1.00 85.81 145 GLU A N 1
ATOM 1203 C CA . GLU A 1 145 ? -15.946 -8.002 29.065 1.00 85.81 145 GLU A CA 1
ATOM 1204 C C . GLU A 1 145 ? -16.126 -7.881 27.545 1.00 85.81 145 GLU A C 1
ATOM 1206 O O . GLU A 1 145 ? -15.500 -8.618 26.791 1.00 85.81 145 GLU A O 1
ATOM 1211 N N . LEU A 1 146 ? -16.950 -6.934 27.085 1.00 83.31 146 LEU A N 1
ATOM 1212 C CA . LEU A 1 146 ? -17.152 -6.673 25.657 1.00 83.31 146 LEU A CA 1
ATOM 1213 C C . LEU A 1 146 ? -15.931 -6.024 24.996 1.00 83.31 146 LEU A C 1
ATOM 1215 O O . LEU A 1 146 ? -15.644 -6.331 23.844 1.00 83.31 146 LEU A O 1
ATOM 1219 N N . ASP A 1 147 ? -15.211 -5.161 25.713 1.00 83.00 147 ASP A N 1
ATOM 1220 C CA . ASP A 1 147 ? -13.959 -4.563 25.238 1.00 83.00 147 ASP A CA 1
ATOM 1221 C C . ASP A 1 147 ? -12.798 -5.566 25.220 1.00 83.00 147 ASP A C 1
ATOM 1223 O O . ASP A 1 147 ? -11.828 -5.352 24.495 1.00 83.00 147 ASP A O 1
ATOM 1227 N N . ASN A 1 148 ? -12.884 -6.658 25.990 1.00 83.19 148 ASN A N 1
ATOM 1228 C CA . ASN A 1 148 ? -11.867 -7.706 26.071 1.00 83.19 148 ASN A CA 1
ATOM 1229 C C . ASN A 1 148 ? -12.441 -9.055 25.619 1.00 83.19 148 ASN A C 1
ATOM 1231 O O . ASN A 1 148 ? -12.682 -9.950 26.430 1.00 83.19 148 ASN A O 1
ATOM 1235 N N . LEU A 1 149 ? -12.599 -9.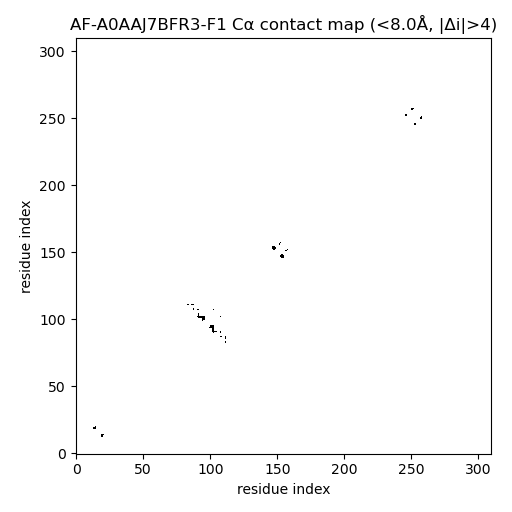234 24.304 1.00 77.06 149 LEU A N 1
ATOM 1236 C CA . LEU A 1 149 ? -13.099 -10.486 23.709 1.00 77.06 149 LEU A CA 1
ATO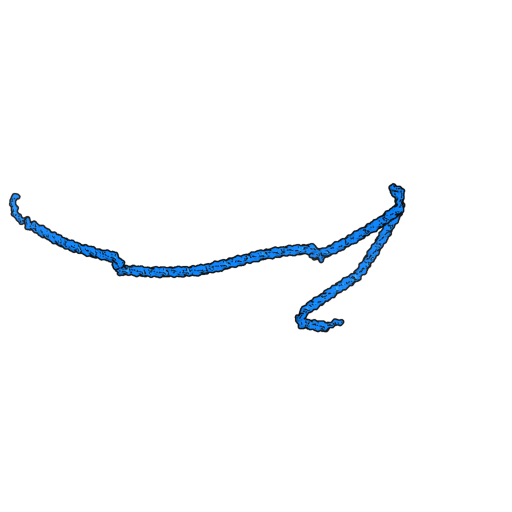M 1237 C C . LEU A 1 149 ? -12.083 -11.645 23.793 1.00 77.06 149 LEU A C 1
ATOM 1239 O O . LEU A 1 149 ? -12.389 -12.774 23.412 1.00 77.06 149 LEU A O 1
ATOM 1243 N N . GLY A 1 150 ? -10.869 -11.381 24.285 1.00 76.62 150 GLY A N 1
ATOM 1244 C CA . GLY A 1 150 ? -9.790 -12.350 24.453 1.00 76.62 150 GLY A CA 1
ATOM 1245 C C . GLY A 1 150 ? -8.415 -11.681 24.441 1.00 76.62 150 GLY A C 1
ATOM 1246 O O . GLY A 1 150 ? -8.294 -10.479 24.217 1.00 76.62 150 GLY A O 1
ATOM 1247 N N . ILE A 1 151 ? -7.359 -12.466 24.670 1.00 71.44 151 ILE A N 1
ATOM 1248 C CA . ILE A 1 151 ? -5.971 -11.986 24.580 1.00 71.44 151 ILE A CA 1
ATOM 1249 C C . ILE A 1 151 ? -5.689 -11.612 23.119 1.00 71.44 151 ILE A C 1
ATOM 1251 O O . ILE A 1 151 ? -5.726 -12.491 22.258 1.00 71.44 151 ILE A O 1
ATOM 1255 N N . GLY A 1 152 ? -5.409 -10.338 22.839 1.00 70.69 152 GLY A N 1
ATOM 1256 C CA . GLY A 1 152 ? -5.183 -9.855 21.472 1.00 70.69 152 GLY A CA 1
ATOM 1257 C C . GLY A 1 152 ? -6.454 -9.477 20.699 1.00 70.69 152 GLY A C 1
ATOM 1258 O O . GLY A 1 152 ? -6.365 -9.159 19.515 1.00 70.69 152 GLY A O 1
ATOM 1259 N N . TYR A 1 153 ? -7.628 -9.545 21.339 1.00 79.56 153 TYR A N 1
ATOM 1260 C CA . TYR A 1 153 ? -8.928 -9.225 20.739 1.00 79.56 153 TYR A CA 1
ATOM 1261 C C . TYR A 1 153 ? -9.630 -8.096 21.496 1.00 79.56 153 TYR A C 1
ATOM 1263 O O . TYR A 1 153 ? -10.806 -8.198 21.853 1.00 79.56 153 TYR A O 1
ATOM 1271 N N . THR A 1 154 ? -8.902 -7.022 21.769 1.00 87.56 154 THR A N 1
ATOM 1272 C CA . THR A 1 154 ? -9.487 -5.787 22.291 1.00 87.56 154 THR A CA 1
ATOM 1273 C C . THR A 1 154 ? -9.941 -4.862 21.167 1.00 87.56 154 THR A C 1
ATOM 1275 O O . THR A 1 154 ? -9.409 -4.897 20.053 1.00 87.56 154 THR A O 1
ATOM 1278 N N . THR A 1 155 ? -10.906 -3.985 21.459 1.00 86.00 155 THR A N 1
ATOM 1279 C CA . THR A 1 155 ? -11.367 -2.946 20.516 1.00 86.00 155 THR A CA 1
ATOM 1280 C C . THR A 1 155 ? -10.195 -2.109 19.981 1.00 86.00 155 THR A C 1
ATOM 1282 O O . THR A 1 155 ? -10.130 -1.811 18.791 1.00 86.00 155 THR A O 1
ATOM 1285 N N . ILE A 1 156 ? -9.216 -1.810 20.841 1.00 88.75 156 ILE A N 1
ATOM 1286 C CA . ILE A 1 156 ? -8.018 -1.033 20.495 1.00 88.75 156 ILE A CA 1
ATOM 1287 C C . ILE A 1 156 ? -7.123 -1.795 19.510 1.00 88.75 156 ILE A C 1
ATOM 1289 O O . ILE A 1 156 ? -6.645 -1.221 18.535 1.00 88.75 156 ILE A O 1
ATOM 1293 N N . GLU A 1 157 ? -6.895 -3.089 19.737 1.00 89.50 157 GLU A N 1
ATOM 1294 C CA . GLU A 1 157 ? -6.088 -3.916 18.829 1.00 89.50 157 GLU A CA 1
ATOM 1295 C C . GLU A 1 157 ? -6.760 -4.061 17.461 1.00 89.50 157 GLU A C 1
ATOM 1297 O O . GLU A 1 157 ? -6.083 -4.026 16.432 1.00 89.50 157 GLU A O 1
ATOM 1302 N N . TYR A 1 158 ? -8.093 -4.150 17.427 1.00 88.75 158 TYR A N 1
ATOM 1303 C CA . TYR A 1 158 ? -8.841 -4.131 16.173 1.00 88.75 158 TYR A CA 1
ATOM 1304 C C . TYR A 1 158 ? -8.669 -2.802 15.426 1.00 88.75 158 TYR A C 1
ATOM 1306 O O . TYR A 1 158 ? -8.365 -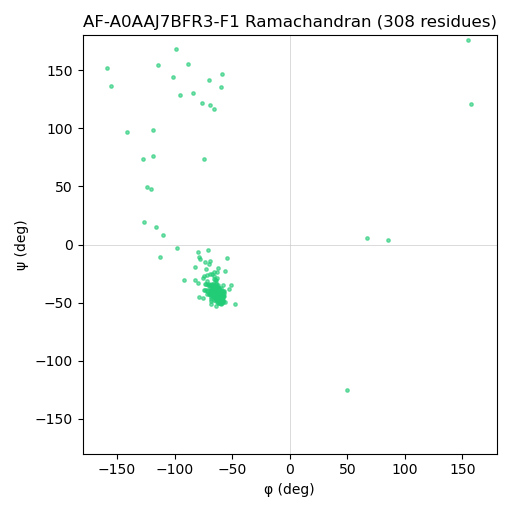2.809 14.232 1.00 88.75 158 TYR A O 1
ATOM 1314 N N . GLU A 1 159 ? -8.816 -1.665 16.109 1.00 91.25 159 GLU A N 1
ATOM 1315 C CA . GLU A 1 159 ? -8.579 -0.344 15.512 1.00 91.25 159 GLU A CA 1
ATOM 1316 C C . GLU A 1 159 ? -7.145 -0.212 14.983 1.00 91.25 159 GLU A C 1
ATOM 1318 O O . GLU A 1 159 ? -6.941 0.237 13.853 1.00 91.25 159 GLU A O 1
ATOM 1323 N N . GLN A 1 160 ? -6.157 -0.688 15.742 1.00 94.50 160 GLN A N 1
ATOM 1324 C CA . GLN A 1 160 ? -4.761 -0.716 15.315 1.00 94.50 160 GLN A CA 1
ATOM 1325 C C . GLN A 1 160 ? -4.568 -1.574 14.056 1.00 94.50 160 GLN A C 1
ATOM 1327 O O . GLN A 1 160 ? -3.932 -1.132 13.099 1.00 94.50 160 GLN A O 1
ATOM 1332 N N . MET A 1 161 ? -5.173 -2.763 14.003 1.00 93.12 161 MET A N 1
ATOM 1333 C CA . MET A 1 161 ? -5.123 -3.630 12.823 1.00 93.12 161 MET A CA 1
ATOM 1334 C C . MET A 1 161 ? -5.778 -2.970 11.599 1.00 93.12 161 MET A C 1
ATOM 1336 O O . MET A 1 161 ? -5.300 -3.126 10.473 1.00 93.12 161 MET A O 1
ATOM 1340 N N . VAL A 1 162 ? -6.859 -2.209 11.797 1.00 96.44 162 VAL A N 1
ATOM 1341 C CA . VAL A 1 162 ? -7.506 -1.437 10.724 1.00 96.44 162 VAL A CA 1
ATOM 1342 C C . VAL A 1 162 ? -6.569 -0.349 10.194 1.00 96.44 162 VAL A C 1
ATOM 1344 O O . VAL A 1 162 ? -6.438 -0.213 8.975 1.00 96.44 162 VAL A O 1
ATOM 1347 N N . ILE A 1 163 ? -5.880 0.376 11.078 1.00 97.06 163 ILE A N 1
ATOM 1348 C CA . ILE A 1 163 ? -4.891 1.398 10.700 1.00 97.06 163 ILE A CA 1
ATOM 1349 C C . ILE A 1 163 ? -3.729 0.766 9.924 1.00 97.06 163 ILE A C 1
ATOM 1351 O O . ILE A 1 163 ? -3.346 1.259 8.862 1.00 97.06 163 ILE A O 1
ATOM 1355 N N . GLU A 1 164 ? -3.188 -0.350 10.409 1.00 97.25 164 GLU A N 1
ATOM 1356 C CA . GLU A 1 164 ? -2.085 -1.054 9.746 1.00 97.25 164 GLU A CA 1
ATOM 1357 C C . GLU A 1 164 ? -2.484 -1.568 8.365 1.00 97.25 164 GLU A C 1
ATOM 1359 O O . GLU A 1 164 ? -1.751 -1.374 7.392 1.00 97.25 164 GLU A O 1
ATOM 1364 N N . ARG A 1 165 ? -3.674 -2.167 8.250 1.00 97.12 165 ARG A N 1
ATOM 1365 C CA . ARG A 1 165 ? -4.225 -2.603 6.964 1.00 97.12 165 ARG A CA 1
ATOM 1366 C C . ARG A 1 165 ? -4.354 -1.434 5.992 1.00 97.12 165 ARG A C 1
ATOM 1368 O O . ARG A 1 165 ? -3.986 -1.588 4.828 1.00 97.12 165 ARG A O 1
ATOM 1375 N N . GLN A 1 166 ? -4.862 -0.294 6.452 1.00 98.19 166 GLN A N 1
ATOM 1376 C CA . GLN A 1 166 ? -4.986 0.904 5.626 1.00 98.19 166 GLN A CA 1
ATOM 1377 C C . GLN A 1 166 ? -3.610 1.382 5.138 1.00 98.19 166 GLN A C 1
ATOM 1379 O O . GLN A 1 166 ? -3.429 1.595 3.941 1.00 98.19 166 GLN A O 1
ATOM 1384 N N . GLY A 1 167 ? -2.605 1.428 6.018 1.00 98.19 167 GLY A N 1
ATOM 1385 C CA . GLY A 1 167 ? -1.240 1.797 5.632 1.00 98.19 167 GLY A CA 1
ATOM 1386 C C . GLY A 1 167 ? -0.571 0.803 4.670 1.00 98.19 167 GLY A C 1
ATOM 1387 O O . GLY A 1 167 ? 0.261 1.193 3.850 1.00 98.19 167 GLY A O 1
ATOM 1388 N N . VAL A 1 168 ? -0.914 -0.488 4.736 1.00 98.31 168 VAL A N 1
ATOM 1389 C CA . VAL A 1 168 ? -0.445 -1.486 3.756 1.00 98.31 168 VAL A CA 1
ATOM 1390 C C . VAL A 1 168 ? -1.123 -1.295 2.398 1.00 98.31 168 VAL A C 1
ATOM 1392 O O . VAL A 1 168 ? -0.449 -1.434 1.379 1.00 98.31 168 VAL A O 1
ATOM 1395 N N . LEU A 1 169 ? -2.416 -0.960 2.369 1.00 98.31 169 LEU A N 1
ATOM 1396 C CA . LEU A 1 169 ? -3.135 -0.666 1.124 1.00 98.31 169 LEU A CA 1
ATOM 1397 C C . LEU A 1 169 ? -2.578 0.577 0.428 1.00 98.31 169 LEU A C 1
ATOM 1399 O O . LEU A 1 169 ? -2.302 0.520 -0.763 1.00 98.31 169 LEU A O 1
ATOM 1403 N N . GLU A 1 170 ? -2.308 1.650 1.170 1.00 98.19 170 GLU A N 1
ATOM 1404 C CA . GLU A 1 170 ? -1.689 2.861 0.610 1.00 98.19 170 GLU A CA 1
ATOM 1405 C C . GLU A 1 170 ? -0.324 2.557 -0.020 1.00 98.19 170 GLU A C 1
ATOM 1407 O O . GLU A 1 170 ? -0.046 2.959 -1.149 1.00 98.19 170 GLU A O 1
ATOM 1412 N N . LYS A 1 171 ? 0.506 1.751 0.655 1.00 98.38 171 LYS A N 1
ATOM 1413 C CA . LYS A 1 171 ? 1.782 1.290 0.087 1.00 98.38 171 LYS A CA 1
ATOM 1414 C C . LYS A 1 171 ? 1.590 0.429 -1.157 1.00 98.38 171 LYS A C 1
ATOM 1416 O O . LYS A 1 171 ? 2.419 0.489 -2.062 1.00 98.38 171 LYS A O 1
ATOM 1421 N N . LEU A 1 172 ? 0.560 -0.415 -1.197 1.00 98.31 172 LEU A N 1
ATOM 1422 C CA . LEU A 1 172 ? 0.257 -1.222 -2.376 1.00 98.31 172 LEU A CA 1
ATOM 1423 C C . LEU A 1 172 ? -0.093 -0.315 -3.562 1.00 98.31 172 LEU A C 1
ATOM 1425 O O . LEU A 1 172 ? 0.490 -0.483 -4.633 1.00 98.31 172 LEU A O 1
ATOM 1429 N N . ASP A 1 173 ? -0.948 0.683 -3.342 1.00 98.25 173 ASP A N 1
ATOM 1430 C CA . ASP A 1 173 ? -1.357 1.654 -4.358 1.00 98.25 173 ASP A CA 1
ATOM 1431 C C . ASP A 1 173 ? -0.159 2.466 -4.886 1.00 98.25 173 ASP A C 1
ATOM 1433 O O . ASP A 1 173 ? 0.008 2.615 -6.101 1.00 98.25 173 ASP A O 1
ATOM 1437 N N . GLU A 1 174 ? 0.743 2.913 -4.002 1.00 98.00 174 GLU A N 1
ATOM 1438 C CA . GLU A 1 174 ? 1.994 3.581 -4.393 1.00 98.00 174 GLU A CA 1
ATOM 1439 C C . GLU A 1 174 ? 2.851 2.693 -5.310 1.00 98.00 174 GLU A C 1
ATOM 1441 O O . GLU A 1 174 ? 3.348 3.143 -6.350 1.00 98.00 174 GLU A O 1
ATOM 1446 N N . ARG A 1 175 ? 3.005 1.406 -4.964 1.00 98.12 175 ARG A N 1
ATOM 1447 C CA . ARG A 1 175 ? 3.772 0.447 -5.778 1.00 98.12 175 ARG A CA 1
ATOM 1448 C C . ARG A 1 175 ? 3.107 0.162 -7.112 1.00 98.12 175 ARG A C 1
ATOM 1450 O O . ARG A 1 175 ? 3.804 0.041 -8.122 1.00 98.12 175 ARG A O 1
ATOM 1457 N N . GLU A 1 176 ? 1.786 0.065 -7.148 1.00 98.25 176 GLU A N 1
ATOM 1458 C CA . GLU A 1 176 ? 1.055 -0.085 -8.403 1.00 98.25 176 GLU A CA 1
ATOM 1459 C C . GLU A 1 176 ? 1.254 1.125 -9.320 1.00 98.25 176 GLU A C 1
ATOM 1461 O O . GLU A 1 176 ? 1.445 0.959 -10.533 1.00 98.25 176 GLU A O 1
ATOM 1466 N N . GLU A 1 177 ? 1.280 2.337 -8.764 1.00 98.25 177 GLU A N 1
ATOM 1467 C CA . GLU A 1 177 ? 1.556 3.547 -9.533 1.00 98.25 177 GLU A CA 1
ATOM 1468 C C . GLU A 1 177 ? 3.007 3.593 -10.044 1.00 98.25 177 GLU A C 1
ATOM 1470 O O . GLU A 1 177 ? 3.241 3.931 -11.210 1.00 98.25 177 GLU A O 1
ATOM 1475 N N . GLU A 1 178 ? 3.989 3.200 -9.225 1.00 98.19 178 GLU A N 1
ATOM 1476 C CA . GLU A 1 178 ? 5.388 3.047 -9.654 1.00 98.19 178 GLU A CA 1
ATOM 1477 C C . GLU A 1 178 ? 5.522 2.047 -10.812 1.00 98.19 178 GLU A C 1
ATOM 1479 O O . GLU A 1 178 ? 6.152 2.350 -11.832 1.00 98.19 178 GLU A O 1
ATOM 1484 N N . ILE A 1 179 ? 4.889 0.874 -10.697 1.00 98.44 179 ILE A N 1
ATOM 1485 C CA . ILE A 1 179 ? 4.881 -0.149 -11.752 1.00 98.44 179 ILE A CA 1
ATOM 1486 C C . ILE A 1 179 ? 4.251 0.407 -13.030 1.00 98.44 179 ILE A C 1
ATOM 1488 O O . ILE A 1 179 ? 4.784 0.183 -14.122 1.00 98.44 179 ILE A O 1
ATOM 1492 N N . ARG A 1 180 ? 3.143 1.148 -12.917 1.00 98.31 180 ARG A N 1
ATOM 1493 C CA . ARG A 1 180 ? 2.483 1.789 -14.063 1.00 98.31 180 ARG A CA 1
ATOM 1494 C C . ARG A 1 180 ? 3.427 2.767 -14.764 1.00 98.31 180 ARG A C 1
ATOM 1496 O O . ARG A 1 180 ? 3.649 2.630 -15.964 1.00 98.31 180 ARG A O 1
ATOM 1503 N N . LYS A 1 181 ? 4.090 3.649 -14.008 1.00 98.19 181 LYS A N 1
ATOM 1504 C CA . LYS A 1 181 ? 5.089 4.597 -14.538 1.00 98.19 181 LYS A CA 1
ATOM 1505 C C . LYS A 1 181 ? 6.242 3.887 -15.253 1.00 98.19 181 LYS A C 1
ATOM 1507 O O . LYS A 1 181 ? 6.716 4.365 -16.284 1.00 98.19 181 LYS A O 1
ATOM 1512 N N . ILE A 1 182 ? 6.718 2.758 -14.724 1.00 98.19 182 ILE A N 1
ATOM 1513 C CA . ILE A 1 182 ? 7.784 1.971 -15.363 1.00 98.19 182 ILE A CA 1
ATOM 1514 C C . ILE A 1 182 ? 7.283 1.316 -16.653 1.00 98.19 182 ILE A C 1
ATOM 1516 O O . ILE A 1 182 ? 7.988 1.359 -17.661 1.00 98.19 182 ILE A O 1
ATOM 1520 N N . ARG A 1 183 ? 6.069 0.751 -16.660 1.00 98.12 183 ARG A N 1
ATOM 1521 C CA . ARG A 1 183 ? 5.465 0.175 -17.874 1.00 98.12 183 ARG A CA 1
ATOM 1522 C C . ARG A 1 183 ? 5.336 1.217 -18.979 1.00 98.12 183 ARG A C 1
ATOM 1524 O O . ARG A 1 183 ? 5.748 0.938 -20.102 1.00 98.12 183 ARG A O 1
ATOM 1531 N N . ASP A 1 184 ? 4.870 2.418 -18.652 1.00 97.94 184 ASP A N 1
ATOM 1532 C CA . ASP A 1 184 ? 4.748 3.515 -19.617 1.00 97.94 184 ASP A CA 1
ATOM 1533 C C . ASP A 1 184 ? 6.113 3.899 -20.211 1.00 97.94 184 ASP A C 1
ATOM 1535 O O . ASP A 1 184 ? 6.248 4.052 -21.426 1.00 97.94 184 ASP A O 1
ATOM 1539 N N . LYS A 1 185 ? 7.167 3.959 -19.382 1.00 97.88 185 LYS A N 1
ATOM 1540 C CA . LYS A 1 185 ? 8.550 4.157 -19.857 1.00 97.88 185 LYS A CA 1
ATOM 1541 C C . LYS A 1 185 ? 9.041 3.008 -20.742 1.00 97.88 185 LYS A C 1
ATOM 1543 O O . LYS A 1 185 ? 9.711 3.243 -21.742 1.00 97.88 185 LYS A O 1
ATOM 1548 N N . CYS A 1 186 ? 8.719 1.759 -20.412 1.00 97.69 186 CYS A N 1
ATOM 1549 C CA . CYS A 1 186 ? 9.052 0.624 -21.272 1.00 97.69 186 CYS A CA 1
ATOM 1550 C C . CYS A 1 186 ? 8.367 0.732 -22.639 1.00 97.69 186 CYS A C 1
ATOM 1552 O O . CYS A 1 186 ? 9.023 0.501 -23.653 1.00 97.69 186 CYS A O 1
ATOM 1554 N N . PHE A 1 187 ? 7.089 1.122 -22.691 1.00 97.69 187 PHE A N 1
ATOM 1555 C CA . PHE A 1 187 ? 6.383 1.317 -23.959 1.00 97.69 187 PHE A CA 1
ATOM 1556 C C . PHE A 1 187 ? 7.033 2.401 -24.822 1.00 97.69 187 PHE A C 1
ATOM 1558 O O . PHE A 1 187 ? 7.246 2.180 -26.017 1.00 97.69 187 PHE A O 1
ATOM 1565 N N . THR A 1 188 ? 7.414 3.537 -24.231 1.00 97.31 188 THR A N 1
ATOM 1566 C CA . THR A 1 188 ? 8.109 4.594 -24.982 1.00 97.31 188 THR A CA 1
ATOM 1567 C C . THR A 1 188 ? 9.474 4.128 -25.485 1.00 97.31 188 THR A C 1
ATOM 1569 O O . THR A 1 188 ? 9.800 4.361 -26.649 1.00 97.31 188 THR A O 1
ATOM 1572 N N . TYR A 1 189 ? 10.246 3.391 -24.681 1.00 97.94 189 TYR A N 1
ATOM 1573 C CA . TYR A 1 189 ? 11.520 2.827 -25.137 1.00 97.94 189 TYR A CA 1
ATOM 1574 C C . TYR A 1 189 ? 11.359 1.797 -26.255 1.00 97.94 189 TYR A C 1
ATOM 1576 O O . TYR A 1 189 ? 12.155 1.806 -27.192 1.00 97.94 189 TYR A O 1
ATOM 1584 N N . VAL A 1 190 ? 10.333 0.944 -26.214 1.00 98.25 190 VAL A N 1
ATOM 1585 C CA . VAL A 1 190 ? 10.043 -0.002 -27.306 1.00 98.25 190 VAL A CA 1
ATOM 1586 C C . VAL A 1 190 ? 9.720 0.742 -28.606 1.00 98.25 190 VAL A C 1
ATOM 1588 O O . VAL A 1 190 ? 10.198 0.343 -29.672 1.00 98.25 190 VAL A O 1
ATOM 1591 N N . ALA A 1 191 ? 8.973 1.847 -28.533 1.00 96.88 191 ALA A N 1
ATOM 1592 C CA . ALA A 1 191 ? 8.703 2.691 -29.696 1.00 96.88 191 ALA A CA 1
ATOM 1593 C C . ALA A 1 191 ? 9.993 3.324 -30.254 1.00 96.88 191 ALA A C 1
ATOM 1595 O O . ALA A 1 191 ? 10.260 3.228 -31.452 1.00 96.88 191 ALA A O 1
ATOM 1596 N N . VAL A 1 192 ? 10.846 3.889 -29.391 1.00 98.00 192 VAL A N 1
ATOM 1597 C CA . VAL A 1 192 ? 12.145 4.459 -29.798 1.00 98.00 192 VAL A CA 1
ATOM 1598 C C . VAL A 1 192 ? 13.055 3.396 -30.420 1.00 98.00 192 VAL A C 1
ATOM 1600 O O . VAL A 1 192 ? 13.630 3.625 -31.483 1.00 98.00 192 VAL A O 1
ATOM 1603 N N . LEU A 1 193 ? 13.155 2.212 -29.812 1.00 98.00 193 LEU A N 1
ATOM 1604 C CA . LEU A 1 193 ? 13.923 1.089 -30.359 1.00 98.00 193 LEU A CA 1
ATOM 1605 C C . LEU A 1 193 ? 13.401 0.656 -31.732 1.00 98.00 193 LEU A C 1
ATOM 1607 O O . LEU A 1 193 ? 14.195 0.326 -32.613 1.00 98.00 193 LEU A O 1
ATOM 1611 N N . SER A 1 194 ? 12.083 0.693 -31.933 1.00 98.12 194 SER A N 1
ATOM 1612 C CA . SER A 1 194 ? 11.468 0.389 -33.227 1.00 98.12 194 SER A CA 1
ATOM 1613 C C . SER A 1 194 ? 11.862 1.419 -34.288 1.00 98.12 194 SER A C 1
ATOM 1615 O O . SER A 1 194 ? 12.295 1.023 -35.370 1.00 98.12 194 SER A O 1
ATOM 1617 N N . HIS A 1 195 ? 11.830 2.717 -33.962 1.00 98.06 195 HIS A N 1
ATOM 1618 C CA . HIS A 1 195 ? 12.305 3.773 -34.864 1.00 98.06 195 HIS A CA 1
ATOM 1619 C C . HIS A 1 195 ? 13.796 3.637 -35.202 1.00 98.06 195 HIS A C 1
ATOM 1621 O O . HIS A 1 195 ? 14.188 3.780 -36.362 1.00 98.06 195 HIS A O 1
ATOM 1627 N N . ILE A 1 196 ? 14.643 3.322 -34.216 1.00 97.94 196 ILE A N 1
ATOM 1628 C CA . ILE A 1 196 ? 16.078 3.089 -34.444 1.00 97.94 196 ILE A CA 1
ATOM 1629 C C . ILE A 1 196 ? 16.283 1.888 -35.373 1.00 97.94 196 ILE A C 1
ATOM 1631 O O . ILE A 1 196 ? 17.067 1.965 -36.318 1.00 97.94 196 ILE A O 1
ATOM 1635 N N . LYS A 1 197 ? 15.552 0.791 -35.149 1.00 98.25 197 LYS A N 1
ATOM 1636 C CA . LYS A 1 197 ? 15.610 -0.400 -36.005 1.00 98.25 197 LYS A CA 1
ATOM 1637 C C . LYS A 1 197 ? 15.208 -0.082 -37.448 1.00 98.25 197 LYS A C 1
ATOM 1639 O O . LYS A 1 197 ? 15.878 -0.535 -38.374 1.00 98.25 197 LYS A O 1
ATOM 1644 N N . GLU A 1 198 ? 14.152 0.702 -37.642 1.00 97.81 198 GLU A N 1
ATOM 1645 C CA . GLU A 1 198 ? 13.712 1.146 -38.968 1.00 97.81 198 GLU A CA 1
ATOM 1646 C C . GLU A 1 198 ? 14.760 2.041 -39.645 1.00 97.81 198 GLU A C 1
ATOM 1648 O O . GLU A 1 198 ? 15.074 1.847 -40.820 1.00 97.81 198 GLU A O 1
ATOM 1653 N N . SER A 1 199 ? 15.375 2.946 -38.881 1.00 98.12 199 SER A N 1
ATOM 1654 C CA . SER A 1 199 ? 16.432 3.840 -39.366 1.00 98.12 199 SER A CA 1
ATOM 1655 C C . SER A 1 199 ? 17.662 3.055 -39.825 1.00 98.12 199 SER A C 1
ATOM 1657 O O . SER A 1 199 ? 18.175 3.290 -40.916 1.00 98.12 199 SER A O 1
ATOM 1659 N N . ILE A 1 200 ? 18.093 2.059 -39.042 1.00 97.88 200 ILE A N 1
ATOM 1660 C CA . ILE A 1 200 ? 19.182 1.144 -39.417 1.00 97.88 200 ILE A CA 1
ATOM 1661 C C . ILE A 1 200 ? 18.828 0.377 -40.694 1.00 97.88 200 ILE A C 1
ATOM 1663 O O . ILE A 1 200 ? 19.655 0.281 -41.599 1.00 97.88 200 ILE A O 1
ATOM 1667 N N . ALA A 1 201 ? 17.604 -0.149 -40.795 1.00 97.81 201 ALA A N 1
ATOM 1668 C CA . ALA A 1 201 ? 17.159 -0.871 -41.984 1.00 97.81 201 ALA A CA 1
ATOM 1669 C C . ALA A 1 201 ? 17.097 0.029 -43.231 1.00 97.81 201 ALA A C 1
ATOM 1671 O O . ALA A 1 201 ? 17.352 -0.451 -44.336 1.00 97.81 201 ALA A O 1
ATOM 1672 N N . SER A 1 202 ? 16.773 1.316 -43.073 1.00 98.19 202 SER A N 1
ATOM 1673 C CA . SER A 1 202 ? 16.832 2.295 -44.163 1.00 98.19 202 SER A CA 1
ATOM 1674 C C . SER A 1 202 ? 18.270 2.562 -44.594 1.00 98.19 202 SER A C 1
ATOM 1676 O O . SER A 1 202 ? 18.589 2.383 -45.763 1.00 98.19 202 SER A O 1
ATOM 1678 N N . ILE A 1 203 ? 19.161 2.875 -43.649 1.00 98.12 203 ILE A N 1
ATOM 1679 C CA . ILE A 1 203 ? 20.577 3.142 -43.942 1.00 98.12 203 ILE A CA 1
ATOM 1680 C C . ILE A 1 203 ? 21.238 1.924 -44.603 1.00 98.12 203 ILE A C 1
ATOM 1682 O O . ILE A 1 203 ? 22.003 2.071 -45.551 1.00 98.12 203 ILE A O 1
ATOM 1686 N N . ALA A 1 204 ? 20.932 0.708 -44.143 1.00 97.94 204 ALA A N 1
ATOM 1687 C CA . ALA A 1 204 ? 21.448 -0.516 -44.753 1.00 97.94 204 ALA A CA 1
ATOM 1688 C C . ALA A 1 204 ? 20.999 -0.671 -46.218 1.00 97.94 204 ALA A C 1
ATOM 1690 O O . ALA A 1 204 ? 21.804 -1.072 -47.061 1.00 97.94 204 ALA A O 1
ATOM 1691 N N . ARG A 1 205 ? 19.742 -0.319 -46.532 1.00 97.94 205 ARG A N 1
ATOM 1692 C CA . ARG A 1 205 ? 19.242 -0.286 -47.915 1.00 97.94 205 ARG A CA 1
ATOM 1693 C C . ARG A 1 205 ? 19.982 0.758 -48.750 1.00 97.94 205 ARG A C 1
ATOM 1695 O O . ARG A 1 205 ? 20.427 0.424 -49.845 1.00 97.94 205 ARG A O 1
ATOM 1702 N N . ASP A 1 206 ? 20.194 1.957 -48.216 1.00 97.88 206 ASP A N 1
ATOM 1703 C CA . ASP A 1 206 ? 20.904 3.032 -48.920 1.00 97.88 206 ASP A CA 1
ATOM 1704 C C . ASP A 1 206 ? 22.371 2.652 -49.200 1.00 97.88 206 ASP A C 1
ATOM 1706 O O . ASP A 1 206 ? 22.893 2.873 -50.296 1.00 97.88 206 ASP A O 1
ATOM 1710 N N . ILE A 1 207 ? 23.047 2.009 -48.240 1.00 97.56 207 ILE A N 1
ATOM 1711 C CA . ILE A 1 207 ? 24.404 1.467 -48.423 1.00 97.56 207 ILE A CA 1
ATOM 1712 C C . ILE A 1 207 ? 24.415 0.409 -49.532 1.00 97.56 207 ILE A C 1
ATOM 1714 O O . ILE A 1 207 ? 25.300 0.409 -50.389 1.00 97.56 207 ILE A O 1
ATOM 1718 N N . GLN A 1 208 ? 23.434 -0.494 -49.545 1.00 97.88 208 GLN A N 1
ATOM 1719 C CA . GLN A 1 208 ? 23.340 -1.509 -50.588 1.00 97.88 208 GLN A CA 1
ATOM 1720 C C . GLN A 1 208 ? 23.130 -0.868 -51.967 1.00 97.88 208 GLN A C 1
ATOM 1722 O O . GLN A 1 208 ? 23.844 -1.211 -52.911 1.00 97.88 208 GLN A O 1
ATOM 1727 N N . GLU A 1 209 ? 22.210 0.088 -52.092 1.00 97.69 209 GLU A N 1
ATOM 1728 C CA . GLU A 1 209 ? 21.944 0.788 -53.352 1.00 97.69 209 GLU A CA 1
ATOM 1729 C C . GLU A 1 209 ? 23.178 1.550 -53.851 1.00 97.69 209 GLU A C 1
ATOM 1731 O O . GLU A 1 209 ? 23.591 1.398 -55.006 1.00 97.69 209 GLU A O 1
ATOM 1736 N N . THR A 1 210 ? 23.827 2.308 -52.967 1.00 97.38 210 THR A N 1
ATOM 1737 C CA . THR A 1 210 ? 25.056 3.042 -53.297 1.00 97.38 210 THR A CA 1
ATOM 1738 C C . THR A 1 210 ? 26.202 2.107 -53.679 1.00 97.38 210 THR A C 1
ATOM 1740 O O . THR A 1 210 ? 26.937 2.414 -54.618 1.00 97.38 210 THR A O 1
ATOM 1743 N N . SER A 1 211 ? 26.327 0.934 -53.046 1.00 97.75 211 SER A N 1
ATOM 1744 C CA . SER A 1 211 ? 27.322 -0.078 -53.433 1.00 97.75 211 SER A CA 1
ATOM 1745 C C . SER A 1 211 ? 27.092 -0.612 -54.854 1.00 97.75 211 SER A C 1
ATOM 1747 O O . SER A 1 211 ? 28.039 -0.746 -55.633 1.00 97.75 211 SER A O 1
ATOM 1749 N N . VAL A 1 212 ? 25.829 -0.840 -55.234 1.00 97.56 212 VAL A N 1
ATOM 1750 C CA . VAL A 1 212 ? 25.457 -1.284 -56.584 1.00 97.56 212 VAL A CA 1
ATOM 1751 C C . VAL A 1 212 ? 25.764 -0.189 -57.604 1.00 97.56 212 VAL A C 1
ATOM 1753 O O . VAL A 1 212 ? 26.323 -0.473 -58.666 1.00 97.56 212 VAL A O 1
ATOM 1756 N N . LEU A 1 213 ? 25.437 1.068 -57.291 1.00 97.38 213 LEU A N 1
ATOM 1757 C CA . LEU A 1 213 ? 25.776 2.210 -58.142 1.00 97.38 213 LEU A CA 1
ATOM 1758 C C . LEU A 1 213 ? 27.292 2.345 -58.317 1.00 97.38 213 LEU A C 1
ATOM 1760 O O . LEU A 1 213 ? 27.762 2.517 -59.441 1.00 97.38 213 LEU A O 1
ATOM 1764 N N . LEU A 1 214 ? 28.063 2.205 -57.237 1.00 97.38 214 LEU A N 1
ATOM 1765 C CA . LEU A 1 214 ? 29.522 2.256 -57.284 1.00 97.38 214 LEU A CA 1
ATOM 1766 C C . LEU A 1 214 ? 30.102 1.162 -58.192 1.00 97.38 214 LEU A C 1
ATOM 1768 O O . LEU A 1 214 ? 30.983 1.458 -59.000 1.00 97.38 214 LEU A O 1
ATOM 1772 N N . SER A 1 215 ? 29.577 -0.068 -58.122 1.00 97.38 215 SER A N 1
ATOM 1773 C CA . SER A 1 215 ? 29.975 -1.159 -59.026 1.00 97.38 215 SER A CA 1
ATOM 1774 C C . SER A 1 215 ? 29.728 -0.792 -60.490 1.00 97.38 215 SER A C 1
ATOM 1776 O O . SER A 1 215 ? 30.640 -0.888 -61.311 1.00 97.38 215 SER A O 1
ATOM 1778 N N . LYS A 1 216 ? 28.536 -0.270 -60.812 1.00 96.94 216 LYS A N 1
ATOM 1779 C CA . LYS A 1 216 ? 28.192 0.173 -62.176 1.00 96.94 216 LYS A CA 1
ATOM 1780 C C . LYS A 1 216 ? 29.142 1.261 -62.683 1.00 96.94 216 LYS A C 1
ATOM 1782 O O . LYS A 1 216 ? 29.626 1.187 -63.811 1.00 96.94 216 LYS A O 1
ATOM 1787 N N . TYR A 1 217 ? 29.444 2.266 -61.861 1.00 96.38 217 TYR A N 1
ATOM 1788 C CA . TYR A 1 217 ? 30.391 3.318 -62.242 1.00 96.38 217 TYR A CA 1
ATOM 1789 C C . TYR A 1 217 ? 31.818 2.787 -62.406 1.00 96.38 217 TYR A C 1
ATOM 1791 O O . TYR A 1 217 ? 32.521 3.219 -63.321 1.00 96.38 217 TYR A O 1
ATOM 1799 N N . SER A 1 218 ? 32.237 1.830 -61.574 1.00 96.56 218 SER A N 1
ATOM 1800 C CA . SER A 1 218 ? 33.534 1.161 -61.711 1.00 96.56 218 SER A CA 1
ATOM 1801 C C . SER A 1 218 ? 33.637 0.396 -63.033 1.00 96.56 218 SER A C 1
ATOM 1803 O O . SER A 1 218 ? 34.637 0.520 -63.743 1.00 96.56 218 SER A O 1
ATOM 1805 N N . GLU A 1 219 ? 32.584 -0.325 -63.426 1.00 96.56 219 GLU A N 1
ATOM 1806 C CA . GLU A 1 219 ? 32.506 -1.012 -64.720 1.00 96.56 219 GLU A CA 1
ATOM 1807 C C . GLU A 1 219 ? 32.603 -0.031 -65.894 1.00 96.56 219 GLU A C 1
ATOM 1809 O O . GLU A 1 219 ? 33.418 -0.232 -66.799 1.00 96.56 219 GLU A O 1
ATOM 1814 N N . ILE A 1 220 ? 31.849 1.074 -65.851 1.00 96.50 220 ILE A N 1
ATOM 1815 C CA . ILE A 1 220 ? 31.911 2.127 -66.877 1.00 96.50 220 ILE A CA 1
ATOM 1816 C C . ILE A 1 220 ? 33.322 2.726 -66.951 1.00 96.50 220 ILE A C 1
ATOM 1818 O O . ILE A 1 220 ? 33.867 2.910 -68.043 1.00 96.50 220 ILE A O 1
ATOM 1822 N N . GLN A 1 221 ? 33.943 3.007 -65.804 1.00 96.38 221 GLN A N 1
ATOM 1823 C CA . GLN A 1 221 ? 35.301 3.541 -65.745 1.00 96.38 221 GLN A CA 1
ATOM 1824 C C . GLN A 1 221 ? 36.320 2.555 -66.331 1.00 96.38 221 GLN A C 1
ATOM 1826 O O . GLN A 1 221 ? 37.198 2.962 -67.098 1.00 96.38 221 GLN A O 1
ATOM 1831 N N . ASN A 1 222 ? 36.203 1.266 -66.009 1.00 96.19 222 ASN A N 1
ATOM 1832 C CA . ASN A 1 222 ? 37.067 0.215 -66.544 1.00 96.19 222 ASN A CA 1
ATOM 1833 C C . ASN A 1 222 ? 36.902 0.070 -68.060 1.00 96.19 222 ASN A C 1
ATOM 1835 O O . ASN A 1 222 ? 37.903 0.014 -68.779 1.00 96.19 222 ASN A O 1
ATOM 1839 N N . TYR A 1 223 ? 35.666 0.107 -68.562 1.00 96.62 223 TYR A N 1
ATOM 1840 C CA . TYR A 1 223 ? 35.395 0.126 -69.998 1.00 96.62 223 TYR A CA 1
ATOM 1841 C C . TYR A 1 223 ? 36.012 1.358 -70.677 1.00 96.62 223 TYR A C 1
ATOM 1843 O O . TYR A 1 223 ? 36.698 1.235 -71.695 1.00 96.62 223 TYR A O 1
ATOM 1851 N N . GLY A 1 224 ? 35.854 2.544 -70.082 1.00 96.06 224 GLY A N 1
ATOM 1852 C CA . GLY A 1 224 ? 36.469 3.782 -70.567 1.00 96.06 224 GLY A CA 1
ATOM 1853 C C . GLY A 1 224 ? 38.000 3.710 -70.619 1.00 96.06 224 GLY A C 1
ATOM 1854 O O . GLY A 1 224 ? 38.611 4.115 -71.616 1.00 96.06 224 GLY A O 1
ATOM 1855 N N . ARG A 1 225 ? 38.632 3.132 -69.587 1.00 96.69 225 ARG A N 1
ATOM 1856 C CA . ARG A 1 225 ? 40.083 2.867 -69.555 1.00 96.69 225 ARG A CA 1
ATOM 1857 C C . ARG A 1 225 ? 40.505 1.917 -70.674 1.00 96.69 225 ARG A C 1
ATOM 1859 O O . ARG A 1 225 ? 41.453 2.228 -71.396 1.00 96.69 225 ARG A O 1
ATOM 1866 N N . TYR A 1 226 ? 39.788 0.808 -70.856 1.00 96.94 226 TYR A N 1
ATOM 1867 C CA . TYR A 1 226 ? 40.059 -0.160 -71.921 1.00 96.94 226 TYR A CA 1
ATOM 1868 C C . TYR A 1 226 ? 39.941 0.472 -73.316 1.00 96.94 226 TYR A C 1
ATOM 1870 O O . TYR A 1 226 ? 40.867 0.369 -74.123 1.00 96.94 226 TYR A O 1
ATOM 1878 N N . ALA A 1 227 ? 38.854 1.199 -73.586 1.00 96.12 227 ALA A N 1
ATOM 1879 C CA . ALA A 1 227 ? 38.632 1.868 -74.868 1.00 96.12 227 ALA A CA 1
ATOM 1880 C C . ALA A 1 227 ? 39.711 2.922 -75.169 1.00 96.12 227 ALA A C 1
ATOM 1882 O O . ALA A 1 227 ? 40.196 3.020 -76.299 1.00 96.12 227 ALA A O 1
ATOM 1883 N N . THR A 1 228 ? 40.128 3.685 -74.155 1.00 96.69 228 THR A N 1
ATOM 1884 C CA . THR A 1 228 ? 41.207 4.677 -74.284 1.00 96.69 228 THR A CA 1
ATOM 1885 C C . THR A 1 228 ? 42.544 4.005 -74.583 1.00 96.69 228 THR A C 1
ATOM 1887 O O . THR A 1 228 ? 43.269 4.451 -75.473 1.00 96.69 228 THR A O 1
ATOM 1890 N N . MET A 1 229 ? 42.862 2.906 -73.891 1.00 96.75 229 MET A N 1
ATOM 1891 C CA . MET A 1 229 ? 44.079 2.134 -74.147 1.00 96.75 229 MET A CA 1
ATOM 1892 C C . MET A 1 229 ? 44.088 1.557 -75.566 1.00 96.75 229 MET A C 1
ATOM 1894 O O . MET A 1 229 ? 45.093 1.679 -76.267 1.00 96.75 229 MET A O 1
ATOM 1898 N N . LYS A 1 230 ? 42.959 0.998 -76.021 1.00 96.88 230 LYS A N 1
ATOM 1899 C CA . LYS A 1 230 ? 42.810 0.473 -77.384 1.00 96.88 230 LYS A CA 1
ATOM 1900 C C . LYS A 1 230 ? 43.077 1.555 -78.434 1.00 96.88 230 LYS A C 1
ATOM 1902 O O . LYS A 1 230 ? 43.919 1.360 -79.307 1.00 96.88 230 LYS A O 1
ATOM 1907 N N . ARG A 1 231 ? 42.450 2.730 -78.300 1.00 95.06 231 ARG A N 1
ATOM 1908 C CA . ARG A 1 231 ? 42.692 3.865 -79.209 1.00 95.06 231 ARG A CA 1
ATOM 1909 C C . ARG A 1 231 ? 44.131 4.375 -79.156 1.00 95.06 231 ARG A C 1
ATOM 1911 O O . ARG A 1 231 ? 44.688 4.741 -80.187 1.00 95.06 231 ARG A O 1
ATOM 1918 N N . LYS A 1 232 ? 44.751 4.399 -77.970 1.00 97.12 232 LYS A N 1
ATOM 1919 C CA . LYS A 1 232 ? 46.169 4.756 -77.821 1.00 97.12 232 LYS A CA 1
ATOM 1920 C C . LYS A 1 232 ? 47.054 3.791 -78.614 1.00 97.12 232 LYS A C 1
ATOM 1922 O O . LYS A 1 232 ? 47.919 4.255 -79.348 1.00 97.12 232 LYS A O 1
ATOM 1927 N N . LEU A 1 233 ? 46.804 2.485 -78.511 1.00 96.69 233 LEU A N 1
ATOM 1928 C CA . LEU A 1 233 ? 47.546 1.465 -79.251 1.00 96.69 233 LEU A CA 1
ATOM 1929 C C . LEU A 1 233 ? 47.383 1.628 -80.769 1.00 96.69 233 LEU A C 1
ATOM 1931 O O . LEU A 1 233 ? 48.383 1.657 -81.479 1.00 96.69 233 LEU A O 1
ATOM 1935 N N . GLU A 1 234 ? 46.153 1.794 -81.263 1.00 95.94 234 GLU A N 1
ATOM 1936 C CA . GLU A 1 234 ? 45.871 2.027 -82.692 1.00 95.94 234 GLU A CA 1
ATOM 1937 C C . GLU A 1 234 ? 46.593 3.276 -83.219 1.00 95.94 234 GLU A C 1
ATOM 1939 O O . GLU A 1 234 ? 47.230 3.246 -84.279 1.00 95.94 234 GLU A O 1
ATOM 1944 N N . ARG A 1 235 ? 46.560 4.368 -82.446 1.00 96.25 235 ARG A N 1
ATOM 1945 C CA . ARG A 1 235 ? 47.295 5.597 -82.761 1.00 96.25 235 ARG A CA 1
ATOM 1946 C C . ARG A 1 235 ? 48.800 5.354 -82.801 1.00 96.25 235 ARG A C 1
ATOM 1948 O O . ARG A 1 235 ? 49.460 5.829 -83.720 1.00 96.25 235 ARG A O 1
ATOM 1955 N N . ASP A 1 236 ? 49.349 4.633 -81.829 1.00 96.06 236 ASP A N 1
ATOM 1956 C CA . ASP A 1 236 ? 50.785 4.366 -81.747 1.00 96.06 236 ASP A CA 1
ATOM 1957 C C . ASP A 1 236 ? 51.248 3.443 -82.897 1.00 96.06 236 ASP A C 1
ATOM 1959 O O . ASP A 1 236 ? 52.314 3.674 -83.469 1.00 96.06 236 ASP A O 1
ATOM 1963 N N . ILE A 1 237 ? 50.428 2.466 -83.311 1.00 96.00 237 ILE A N 1
ATOM 1964 C CA . ILE A 1 237 ? 50.656 1.638 -84.511 1.00 96.00 237 ILE A CA 1
ATOM 1965 C C . ILE A 1 237 ? 50.649 2.507 -85.771 1.00 96.00 237 ILE A C 1
ATOM 1967 O O . ILE A 1 237 ? 51.577 2.421 -86.577 1.00 96.00 237 ILE A O 1
ATOM 1971 N N . THR A 1 238 ? 49.639 3.363 -85.934 1.00 95.25 238 THR A N 1
ATOM 1972 C CA . THR A 1 238 ? 49.519 4.261 -87.096 1.00 95.25 238 THR A CA 1
ATOM 1973 C C . THR A 1 238 ? 50.691 5.235 -87.157 1.00 95.25 238 THR A C 1
ATOM 1975 O O . THR A 1 238 ? 51.264 5.456 -88.219 1.00 95.25 238 THR A O 1
ATOM 1978 N N . ARG A 1 239 ? 51.106 5.776 -86.007 1.00 95.56 239 ARG A N 1
ATOM 1979 C CA . ARG A 1 239 ? 52.274 6.654 -85.899 1.00 95.56 239 ARG A CA 1
ATOM 1980 C C . ARG A 1 239 ? 53.552 5.935 -86.325 1.00 95.56 239 ARG A C 1
ATOM 1982 O O . ARG A 1 239 ? 54.324 6.510 -87.083 1.00 95.56 239 ARG A O 1
ATOM 1989 N N . LYS A 1 240 ? 53.766 4.693 -85.875 1.00 95.44 240 LYS A N 1
ATOM 1990 C CA . LYS A 1 240 ? 54.916 3.877 -86.301 1.00 95.44 240 LYS A CA 1
ATOM 1991 C C . LYS A 1 240 ? 54.908 3.633 -87.812 1.00 95.44 240 LYS A C 1
ATOM 1993 O O . LYS A 1 240 ? 55.927 3.867 -88.448 1.00 95.44 240 LYS A O 1
ATOM 1998 N N . HIS A 1 241 ? 53.766 3.245 -88.384 1.00 94.19 241 HIS A N 1
ATOM 1999 C CA . HIS A 1 241 ? 53.635 3.060 -89.834 1.00 94.19 241 HIS A CA 1
ATOM 2000 C C . HIS A 1 241 ? 53.872 4.362 -90.602 1.00 94.19 241 HIS A C 1
ATOM 2002 O O . HIS A 1 241 ? 54.555 4.351 -91.617 1.00 94.19 241 HIS A O 1
ATOM 2008 N N . ASN A 1 242 ? 53.359 5.496 -90.115 1.00 91.75 242 ASN A N 1
ATOM 2009 C CA . ASN A 1 242 ? 53.592 6.794 -90.743 1.00 91.75 242 ASN A CA 1
ATOM 2010 C C . ASN A 1 242 ? 55.081 7.164 -90.736 1.00 91.75 242 ASN A C 1
ATOM 2012 O O . ASN A 1 242 ? 55.593 7.611 -91.756 1.00 91.75 242 ASN A O 1
ATOM 2016 N N . ILE A 1 243 ? 55.785 6.925 -89.623 1.00 90.75 243 ILE A N 1
ATOM 2017 C CA . ILE A 1 243 ? 57.237 7.129 -89.539 1.00 90.75 243 ILE A CA 1
ATOM 2018 C C . ILE A 1 243 ? 57.961 6.235 -90.556 1.00 90.75 243 ILE A C 1
ATOM 2020 O O . ILE A 1 243 ? 58.719 6.755 -91.366 1.00 90.75 243 ILE A O 1
ATOM 2024 N N . GLN A 1 244 ? 57.658 4.934 -90.598 1.00 91.75 244 GLN A N 1
ATOM 2025 C CA . GLN A 1 244 ? 58.260 3.997 -91.560 1.00 91.75 244 GLN A CA 1
ATOM 2026 C C . GLN A 1 244 ? 57.976 4.373 -93.022 1.00 91.75 244 GLN A C 1
ATOM 2028 O O . GLN A 1 244 ? 58.843 4.244 -93.886 1.00 91.75 244 GLN A O 1
ATOM 2033 N N . LEU A 1 245 ? 56.765 4.849 -93.322 1.00 89.62 245 LEU A N 1
ATOM 2034 C CA . LEU A 1 245 ? 56.394 5.280 -94.667 1.00 89.62 245 LEU A CA 1
ATOM 2035 C C . LEU A 1 245 ? 57.138 6.560 -95.067 1.00 89.62 245 LEU A C 1
ATOM 2037 O O . LEU A 1 245 ? 57.561 6.693 -96.211 1.00 89.62 245 LEU A O 1
ATOM 2041 N N . ARG A 1 246 ? 57.350 7.484 -94.122 1.00 86.81 246 ARG A N 1
ATOM 2042 C CA . ARG A 1 246 ? 58.183 8.673 -94.351 1.00 86.81 246 ARG A CA 1
ATOM 2043 C C . ARG A 1 246 ? 59.652 8.307 -94.553 1.00 86.81 246 ARG A C 1
ATOM 2045 O O . ARG A 1 246 ? 60.279 8.855 -95.449 1.00 86.81 246 ARG A O 1
ATOM 2052 N N . GLU A 1 247 ? 60.178 7.365 -93.772 1.00 87.62 247 GLU A N 1
ATOM 2053 C CA . GLU A 1 247 ? 61.553 6.867 -93.915 1.00 87.62 247 GLU A CA 1
ATOM 2054 C C . GLU A 1 247 ? 61.766 6.159 -95.263 1.00 87.62 247 GLU A C 1
ATOM 2056 O O . GLU A 1 247 ? 62.724 6.460 -95.971 1.00 87.62 247 GLU A O 1
ATOM 2061 N N . SER A 1 248 ? 60.852 5.267 -95.663 1.00 88.88 248 SER A N 1
ATOM 2062 C CA . SER A 1 248 ? 60.923 4.554 -96.952 1.00 88.88 248 SER A CA 1
ATOM 2063 C C . SER A 1 248 ? 60.634 5.444 -98.165 1.00 88.88 248 SER A C 1
ATOM 2065 O O . SER A 1 248 ? 61.211 5.229 -99.228 1.00 88.88 248 SER A O 1
ATOM 2067 N N . GLY A 1 249 ? 59.788 6.465 -98.013 1.00 82.44 249 GLY A N 1
ATOM 2068 C CA . GLY A 1 249 ? 59.520 7.464 -99.049 1.00 82.44 249 GLY A CA 1
ATOM 2069 C C . GLY A 1 249 ? 60.699 8.403 -99.327 1.00 82.44 249 GLY A C 1
ATOM 2070 O O . GLY A 1 249 ? 60.693 9.088 -100.350 1.00 82.44 249 GLY A O 1
ATOM 2071 N N . GLY A 1 250 ? 61.715 8.437 -98.456 1.00 83.81 250 GLY A N 1
ATOM 2072 C CA . GLY A 1 250 ? 62.941 9.209 -98.654 1.00 83.81 250 GLY A CA 1
ATOM 2073 C C . GLY A 1 250 ? 62.660 10.665 -99.036 1.00 83.81 250 GLY A C 1
ATOM 2074 O O . GLY A 1 250 ? 61.911 11.370 -98.362 1.00 83.81 250 GLY A O 1
ATOM 2075 N N . LEU A 1 251 ? 63.228 11.117 -100.155 1.00 80.00 251 LEU A N 1
ATOM 2076 C CA . LEU A 1 251 ? 63.076 12.496 -100.628 1.00 80.00 251 LEU A CA 1
ATOM 2077 C C . LEU A 1 251 ? 61.628 12.844 -101.034 1.00 80.00 251 LEU A C 1
ATOM 2079 O O . LEU A 1 251 ? 61.213 13.989 -100.880 1.00 80.00 251 LEU A O 1
ATOM 2083 N N . LEU A 1 252 ? 60.825 11.861 -101.462 1.00 81.06 252 LEU A N 1
ATOM 2084 C CA . LEU A 1 252 ? 59.409 12.065 -101.806 1.00 81.06 252 LEU A CA 1
ATOM 2085 C C . LEU A 1 252 ? 58.545 12.376 -100.572 1.00 81.06 252 LEU A C 1
ATOM 2087 O O . LEU A 1 252 ? 57.512 13.029 -100.692 1.00 81.06 252 LEU A O 1
ATOM 2091 N N . ALA A 1 253 ? 58.965 11.942 -99.379 1.00 80.75 253 ALA A N 1
ATOM 2092 C CA . ALA A 1 253 ? 58.286 12.257 -98.119 1.00 80.75 253 ALA A CA 1
ATOM 2093 C C . ALA A 1 253 ? 58.610 13.668 -97.585 1.00 80.75 253 ALA A C 1
ATOM 2095 O O . ALA A 1 253 ? 58.022 14.107 -96.589 1.00 80.75 253 ALA A O 1
ATOM 2096 N N . HIS A 1 254 ? 59.543 14.369 -98.236 1.00 84.94 254 HIS A N 1
ATOM 2097 C CA . HIS A 1 254 ? 60.008 15.708 -97.890 1.00 84.94 254 HIS A CA 1
ATOM 2098 C C . HIS A 1 254 ? 59.926 16.625 -99.122 1.00 84.94 254 HIS A C 1
ATOM 2100 O O . HIS A 1 254 ? 60.959 16.968 -99.701 1.00 84.94 254 HIS A O 1
ATOM 2106 N N . PRO A 1 255 ? 58.707 17.038 -99.526 1.00 82.56 255 PRO A N 1
ATOM 2107 C CA . PRO A 1 255 ? 58.489 17.812 -100.751 1.00 82.56 255 PRO A CA 1
ATOM 2108 C C . PRO A 1 255 ? 59.275 19.130 -100.770 1.00 82.56 255 PRO A C 1
ATOM 2110 O O . PRO A 1 255 ? 59.796 19.514 -101.813 1.00 82.56 255 PRO A O 1
ATOM 2113 N N . ASP A 1 256 ? 59.446 19.771 -99.611 1.00 85.88 256 ASP A N 1
ATOM 2114 C CA . ASP A 1 256 ? 60.232 21.003 -99.486 1.00 85.88 256 ASP A CA 1
ATOM 2115 C C . ASP A 1 256 ? 61.716 20.778 -99.823 1.00 85.88 256 ASP A C 1
ATOM 2117 O O . ASP A 1 256 ? 62.345 21.597 -100.493 1.00 85.88 256 ASP A O 1
ATOM 2121 N N . LEU A 1 257 ? 62.281 19.642 -99.391 1.00 87.25 257 LEU A N 1
ATOM 2122 C CA . LEU A 1 257 ? 63.674 19.289 -99.665 1.00 87.25 257 LEU A CA 1
ATOM 2123 C C . LEU A 1 257 ? 63.860 18.868 -101.125 1.00 87.25 257 LEU A C 1
ATOM 2125 O O . LEU A 1 257 ? 64.855 19.247 -101.738 1.00 87.25 257 LEU A O 1
ATOM 2129 N N . LEU A 1 258 ? 62.899 18.131 -101.690 1.00 87.38 258 LEU A N 1
ATOM 2130 C CA . LEU A 1 258 ? 62.894 17.766 -103.107 1.00 87.38 258 LEU A CA 1
ATOM 2131 C C . LEU A 1 258 ? 62.884 19.015 -103.996 1.00 87.38 258 LEU A C 1
ATOM 2133 O O . LEU A 1 258 ? 63.751 19.154 -104.855 1.00 87.38 258 LEU A O 1
ATOM 2137 N N . SER A 1 259 ? 61.967 19.950 -103.730 1.00 87.19 259 SER A N 1
ATOM 2138 C CA . SER A 1 259 ? 61.868 21.212 -104.469 1.00 87.19 259 SER A CA 1
ATOM 2139 C C . SER A 1 259 ? 63.159 22.030 -104.369 1.00 87.19 259 SER A C 1
ATOM 2141 O O . SER A 1 259 ? 63.643 22.567 -105.367 1.00 87.19 259 SER A O 1
ATOM 2143 N N . LYS A 1 260 ? 63.783 22.067 -103.184 1.00 89.31 260 LYS A N 1
ATOM 2144 C CA . LYS A 1 260 ? 65.079 22.724 -103.009 1.00 89.31 260 LYS A CA 1
ATOM 2145 C C . LYS A 1 260 ? 66.179 22.050 -103.837 1.00 89.31 260 LYS A C 1
ATOM 2147 O O . LYS A 1 260 ? 66.937 22.743 -104.513 1.00 89.31 260 LYS A O 1
ATOM 2152 N N . MET A 1 261 ? 66.233 20.720 -103.847 1.00 87.69 261 MET A N 1
ATOM 2153 C CA . MET A 1 261 ? 67.218 19.969 -104.628 1.00 87.69 261 MET A CA 1
ATOM 2154 C C . MET A 1 261 ? 67.037 20.188 -106.136 1.00 87.69 261 MET A C 1
ATOM 2156 O O . MET A 1 261 ? 68.023 20.369 -106.846 1.00 87.69 261 MET A O 1
ATOM 2160 N N . GLU A 1 262 ? 65.794 20.250 -106.621 1.00 87.19 262 GLU A N 1
ATOM 2161 C CA . GLU A 1 262 ? 65.485 20.626 -108.007 1.00 87.19 262 GLU A CA 1
ATOM 2162 C C . GLU A 1 262 ? 66.010 22.028 -108.336 1.00 87.19 262 GLU A C 1
ATOM 2164 O O . GLU A 1 262 ? 66.697 22.208 -109.344 1.00 87.19 262 GLU A O 1
ATOM 2169 N N . THR A 1 263 ? 65.767 23.013 -107.462 1.00 89.19 263 THR A N 1
ATOM 2170 C CA . THR A 1 263 ? 66.317 24.362 -107.665 1.00 89.19 263 THR A CA 1
ATOM 2171 C C . THR A 1 263 ? 67.846 24.385 -107.648 1.00 89.19 263 THR A C 1
ATOM 2173 O O . THR A 1 263 ? 68.447 25.101 -108.446 1.00 89.19 263 THR A O 1
ATOM 2176 N N . ASP A 1 264 ? 68.490 23.582 -106.801 1.00 88.88 264 ASP A N 1
ATOM 2177 C CA . ASP A 1 264 ? 69.950 23.532 -106.706 1.00 88.88 264 ASP A CA 1
ATOM 2178 C C . ASP A 1 264 ? 70.573 22.832 -107.929 1.00 88.88 264 ASP A C 1
ATOM 2180 O O . ASP A 1 264 ? 71.622 23.260 -108.409 1.00 88.88 264 ASP A O 1
ATOM 2184 N N . ILE A 1 265 ? 69.915 21.817 -108.504 1.00 90.19 265 ILE A N 1
ATOM 2185 C CA . ILE A 1 265 ? 70.335 21.197 -109.775 1.00 90.19 265 ILE A CA 1
ATOM 2186 C C . ILE A 1 265 ? 70.287 22.220 -110.913 1.00 90.19 265 ILE A C 1
ATOM 2188 O O . ILE A 1 265 ? 71.244 22.312 -111.685 1.00 90.19 265 ILE A O 1
ATOM 2192 N N . LEU A 1 266 ? 69.216 23.016 -110.998 1.00 88.94 266 LEU A N 1
ATOM 2193 C CA . LEU A 1 266 ? 69.112 24.090 -111.992 1.00 88.94 266 LEU A CA 1
ATOM 2194 C C . LEU A 1 266 ? 70.232 25.126 -111.811 1.00 88.94 266 LEU A C 1
ATOM 2196 O O . LEU A 1 266 ? 70.852 25.555 -112.784 1.00 88.94 266 LEU A O 1
ATOM 2200 N N . GLN A 1 267 ? 70.550 25.487 -110.565 1.00 89.00 267 GLN A N 1
ATOM 2201 C CA . GLN A 1 267 ? 71.669 26.386 -110.272 1.00 89.00 267 GLN A CA 1
ATOM 2202 C C . GLN A 1 267 ? 73.027 25.774 -110.646 1.00 89.00 267 GLN A C 1
ATOM 2204 O O . GLN A 1 267 ? 73.877 26.467 -111.204 1.00 89.00 267 GLN A O 1
ATOM 2209 N N . LEU A 1 268 ? 73.243 24.483 -110.388 1.00 86.38 268 LEU A N 1
ATOM 2210 C CA . LEU A 1 268 ? 74.472 23.785 -110.775 1.00 86.38 268 LEU A CA 1
ATOM 2211 C C . LEU A 1 268 ? 74.638 23.707 -112.294 1.00 86.38 268 LEU A C 1
ATOM 2213 O O . LEU A 1 268 ? 75.755 23.882 -112.780 1.00 86.38 268 LEU A O 1
ATOM 2217 N N . GLN A 1 269 ? 73.557 23.483 -113.044 1.00 87.44 269 GLN A N 1
ATOM 2218 C CA . GLN A 1 269 ? 73.585 23.528 -114.510 1.00 87.44 269 GLN A CA 1
ATOM 2219 C C . GLN A 1 269 ? 74.001 24.913 -115.008 1.00 87.44 269 GLN A C 1
ATOM 2221 O O . GLN A 1 269 ? 74.941 25.016 -115.795 1.00 87.44 269 GLN A O 1
ATOM 2226 N N . PHE A 1 270 ? 73.403 25.972 -114.457 1.00 88.19 270 PHE A N 1
ATOM 2227 C CA . PHE A 1 270 ? 73.795 27.348 -114.756 1.00 88.19 270 PHE A CA 1
ATOM 2228 C C . PHE A 1 270 ? 75.282 27.616 -114.454 1.00 88.19 270 PHE A C 1
ATOM 2230 O O . PHE A 1 270 ? 75.993 28.219 -115.260 1.00 88.19 270 PHE A O 1
ATOM 2237 N N . PHE A 1 271 ? 75.797 27.145 -113.312 1.00 86.75 271 PHE A N 1
ATOM 2238 C CA . PHE A 1 271 ? 77.219 27.294 -112.992 1.00 86.75 271 PHE A CA 1
ATOM 2239 C C . PHE A 1 271 ? 78.129 26.468 -113.904 1.00 86.75 271 PHE A C 1
ATOM 2241 O O . PHE A 1 271 ? 79.224 26.928 -114.227 1.00 86.75 271 PHE A O 1
ATOM 2248 N N . LYS A 1 272 ? 77.698 25.281 -114.341 1.00 87.06 272 LYS A N 1
ATOM 2249 C CA . LYS A 1 272 ? 78.464 24.438 -115.263 1.00 87.06 272 LYS A CA 1
ATOM 2250 C C . LYS A 1 272 ? 78.603 25.097 -116.634 1.00 87.06 272 LYS A C 1
ATOM 2252 O O . LYS A 1 272 ? 79.724 25.217 -117.118 1.00 87.06 272 LYS A O 1
ATOM 2257 N N . GLU A 1 273 ? 77.507 25.609 -117.192 1.00 85.25 273 GLU A N 1
ATOM 2258 C CA . GLU A 1 273 ? 77.533 26.392 -118.437 1.00 85.25 273 GLU A CA 1
ATOM 2259 C C . GLU A 1 273 ? 78.454 27.612 -118.300 1.00 85.25 273 GLU A C 1
ATOM 2261 O O . GLU A 1 273 ? 79.276 27.892 -119.172 1.00 85.25 273 GLU A O 1
ATOM 2266 N N . LYS A 1 274 ? 78.405 28.300 -117.153 1.00 86.12 274 LYS A N 1
ATOM 2267 C CA . LYS A 1 274 ? 79.292 29.435 -116.877 1.00 86.12 274 LYS A CA 1
ATOM 2268 C C . LYS A 1 274 ? 80.772 29.037 -116.819 1.00 86.12 274 LYS A C 1
ATOM 2270 O O . LYS A 1 274 ? 81.617 29.786 -117.306 1.00 86.12 274 LYS A O 1
ATOM 2275 N N . ILE A 1 275 ? 81.100 27.884 -116.232 1.00 84.62 275 ILE A N 1
ATOM 2276 C CA . ILE A 1 275 ? 82.471 27.350 -116.217 1.00 84.62 275 ILE A CA 1
ATOM 2277 C C . ILE A 1 275 ? 82.923 27.001 -117.635 1.00 84.62 275 ILE A C 1
ATOM 2279 O O . ILE A 1 275 ? 84.053 27.327 -117.986 1.00 84.62 275 ILE A O 1
ATOM 2283 N N . GLU A 1 276 ? 82.068 26.390 -118.453 1.00 84.19 276 GLU A N 1
ATOM 2284 C CA . GLU A 1 276 ? 82.385 26.067 -119.851 1.00 84.19 276 GLU A CA 1
ATOM 2285 C C . GLU A 1 276 ? 82.661 27.342 -120.670 1.00 84.19 276 GLU A C 1
ATOM 2287 O O . GLU A 1 276 ? 83.657 27.405 -121.396 1.00 84.19 276 GLU A O 1
ATOM 2292 N N . CYS A 1 277 ? 81.875 28.409 -120.475 1.00 80.81 277 CYS A N 1
ATOM 2293 C CA . CYS A 1 277 ? 82.157 29.721 -121.069 1.00 80.81 277 CYS A CA 1
ATOM 2294 C C . CYS A 1 277 ? 83.500 30.305 -120.604 1.00 80.81 277 CYS A C 1
ATOM 2296 O O . CYS A 1 277 ? 84.282 30.787 -121.422 1.00 80.81 277 CYS A O 1
ATOM 2298 N N . LEU A 1 278 ? 83.799 30.239 -119.304 1.00 79.25 278 LEU A N 1
ATOM 2299 C CA . LEU A 1 278 ? 85.061 30.745 -118.755 1.00 79.25 278 LEU A CA 1
ATOM 2300 C C . LEU A 1 278 ? 86.267 29.905 -119.199 1.00 79.25 278 LEU A C 1
ATOM 2302 O O . LEU A 1 278 ? 87.340 30.450 -119.432 1.00 79.25 278 LEU A O 1
ATOM 2306 N N . GLN A 1 279 ? 86.118 28.589 -119.357 1.00 76.56 279 GLN A N 1
ATOM 2307 C CA . GLN A 1 279 ? 87.162 27.726 -119.915 1.00 76.56 279 GLN A CA 1
ATOM 2308 C C . GLN A 1 279 ? 87.449 28.074 -121.377 1.00 76.56 279 GLN A C 1
ATOM 2310 O O . GLN A 1 279 ? 88.619 28.124 -121.762 1.00 76.56 279 GLN A O 1
ATOM 2315 N N . ALA A 1 280 ? 86.416 28.378 -122.169 1.00 74.44 280 ALA A N 1
ATOM 2316 C CA . ALA A 1 280 ? 86.591 28.891 -123.526 1.00 74.44 280 ALA A CA 1
ATOM 2317 C C . ALA A 1 280 ? 87.320 30.249 -123.532 1.00 74.44 280 ALA A C 1
ATOM 2319 O O . ALA A 1 280 ? 88.203 30.472 -124.362 1.00 74.44 280 ALA A O 1
ATOM 2320 N N . GLU A 1 281 ? 87.019 31.127 -122.573 1.00 76.00 281 GLU A N 1
ATOM 2321 C CA . GLU A 1 281 ? 87.676 32.430 -122.422 1.00 76.00 281 GLU A CA 1
ATOM 2322 C C . GLU A 1 281 ? 89.151 32.301 -122.002 1.00 76.00 281 GLU A C 1
ATOM 2324 O O . GLU A 1 281 ? 90.025 32.936 -122.595 1.00 76.00 281 GLU A O 1
ATOM 2329 N N . VAL A 1 282 ? 89.464 31.416 -121.050 1.00 75.88 282 VAL A N 1
ATOM 2330 C CA . VAL A 1 282 ? 90.846 31.106 -120.644 1.00 75.88 282 VAL A CA 1
ATOM 2331 C C . VAL A 1 282 ? 91.629 30.477 -121.795 1.00 75.88 282 VAL A C 1
ATOM 2333 O O . VAL A 1 282 ? 92.792 30.825 -121.997 1.00 75.88 282 VAL A O 1
ATOM 2336 N N . TYR A 1 283 ? 91.009 29.595 -122.586 1.00 74.06 283 TYR A N 1
ATOM 2337 C CA . TYR A 1 283 ? 91.639 29.026 -123.780 1.00 74.06 283 TYR A CA 1
ATOM 2338 C C . TYR A 1 283 ? 91.990 30.128 -124.791 1.00 74.06 283 TYR A C 1
ATOM 2340 O O . TYR A 1 283 ? 93.111 30.175 -125.302 1.00 74.06 283 TYR A O 1
ATOM 2348 N N . LEU A 1 284 ? 91.079 31.085 -125.002 1.00 72.81 284 LEU A N 1
ATOM 2349 C CA . LEU A 1 284 ? 91.314 32.254 -125.849 1.00 72.81 284 LEU A CA 1
ATOM 2350 C C . LEU A 1 284 ? 92.470 33.119 -125.315 1.00 72.81 284 LEU A C 1
ATOM 2352 O O . LEU A 1 284 ? 93.369 33.488 -126.071 1.00 72.81 284 LEU A O 1
ATOM 2356 N N . GLN A 1 285 ? 92.513 33.383 -124.009 1.00 72.62 285 GLN A N 1
ATOM 2357 C CA . GLN A 1 285 ? 93.600 34.146 -123.390 1.00 72.62 285 GLN A CA 1
ATOM 2358 C C . GLN A 1 285 ? 94.947 33.410 -123.444 1.00 72.62 285 GLN A C 1
ATOM 2360 O O . GLN A 1 285 ? 95.981 34.050 -123.639 1.00 72.62 285 GLN A O 1
ATOM 2365 N N . HIS A 1 286 ? 94.963 32.076 -123.346 1.00 66.69 286 HIS A N 1
ATOM 2366 C CA . HIS A 1 286 ? 96.183 31.281 -123.517 1.00 66.69 286 HIS A CA 1
ATOM 2367 C C . HIS A 1 286 ? 96.718 31.390 -124.952 1.00 66.69 286 HIS A C 1
ATOM 2369 O O . HIS A 1 286 ? 97.906 31.647 -125.142 1.00 66.69 286 HIS A O 1
ATOM 2375 N N . THR A 1 287 ? 95.837 31.335 -125.963 1.00 65.62 287 THR A N 1
ATOM 2376 C CA . THR A 1 287 ? 96.238 31.563 -127.366 1.00 65.62 287 THR A CA 1
ATOM 2377 C C . THR A 1 287 ? 96.750 32.987 -127.609 1.00 65.62 287 THR A C 1
ATOM 2379 O O 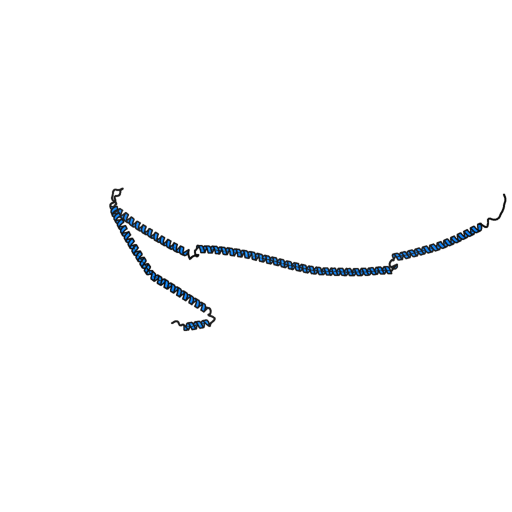. THR A 1 287 ? 97.713 33.181 -128.352 1.00 65.62 287 THR A O 1
ATOM 2382 N N . GLN A 1 288 ? 96.180 33.993 -126.939 1.00 67.06 288 GLN A N 1
ATOM 2383 C CA . GLN A 1 288 ? 96.672 35.374 -126.995 1.00 67.06 288 GLN A CA 1
ATOM 2384 C C . GLN A 1 288 ? 98.036 35.530 -126.302 1.00 67.06 288 GLN A C 1
ATOM 2386 O O . GLN A 1 288 ? 98.925 36.190 -126.842 1.00 67.06 288 GLN A O 1
ATOM 2391 N N . ALA A 1 289 ? 98.250 34.882 -125.155 1.00 64.25 289 ALA A N 1
ATOM 2392 C CA . ALA A 1 289 ? 99.535 34.878 -124.457 1.00 64.25 289 ALA A CA 1
ATOM 2393 C C . ALA A 1 289 ? 100.634 34.157 -125.260 1.00 64.25 289 ALA A C 1
ATOM 2395 O O . ALA A 1 289 ? 101.780 34.617 -125.290 1.00 64.25 289 ALA A O 1
ATOM 2396 N N . ASP A 1 290 ? 100.293 33.076 -125.963 1.00 63.16 290 ASP A N 1
ATOM 2397 C CA . ASP A 1 290 ? 101.212 32.374 -126.863 1.00 63.16 290 ASP A CA 1
ATOM 2398 C C . ASP A 1 290 ? 101.535 33.201 -128.121 1.00 63.16 290 ASP A C 1
ATOM 2400 O O . ASP A 1 290 ? 102.693 33.236 -128.552 1.00 63.16 290 ASP A O 1
ATOM 2404 N N . MET A 1 291 ? 100.574 33.975 -128.646 1.00 62.91 291 MET A N 1
ATOM 2405 C CA . MET A 1 291 ? 100.832 34.973 -129.695 1.00 62.91 291 MET A CA 1
ATOM 2406 C C . MET A 1 291 ? 101.748 36.113 -129.214 1.00 62.91 291 MET A C 1
ATOM 2408 O O . MET A 1 291 ? 102.650 36.521 -129.949 1.00 62.91 291 MET A O 1
ATOM 2412 N N . ILE A 1 292 ? 101.603 36.586 -127.971 1.00 62.81 292 ILE A N 1
ATOM 2413 C CA . ILE A 1 292 ? 102.491 37.606 -127.376 1.00 62.81 292 ILE A CA 1
ATOM 2414 C C . ILE A 1 292 ? 103.906 37.043 -127.143 1.00 62.81 292 ILE A C 1
ATOM 2416 O O . ILE A 1 292 ? 104.896 37.714 -127.452 1.00 62.81 292 ILE A O 1
ATOM 2420 N N . LYS A 1 293 ? 104.038 35.786 -126.690 1.00 62.25 293 LYS A N 1
ATOM 2421 C CA . LYS A 1 293 ? 105.340 35.093 -126.595 1.00 62.25 293 LYS A CA 1
ATOM 2422 C C . LYS A 1 293 ? 106.003 34.927 -127.968 1.00 62.25 293 LYS A C 1
ATOM 2424 O O . LYS A 1 293 ? 107.218 35.100 -128.074 1.00 62.25 293 LYS A O 1
ATOM 2429 N N . ALA A 1 294 ? 105.233 34.644 -129.021 1.00 59.97 294 ALA A N 1
ATOM 2430 C CA . ALA A 1 294 ? 105.733 34.589 -130.398 1.00 59.97 294 ALA A CA 1
ATOM 2431 C C . ALA A 1 294 ? 106.162 35.975 -130.931 1.00 59.97 294 ALA A C 1
ATOM 2433 O O . ALA A 1 294 ? 107.154 36.074 -131.659 1.00 59.97 294 ALA A O 1
ATOM 2434 N N . PHE A 1 295 ? 105.481 37.050 -130.519 1.00 60.81 295 PHE A N 1
ATOM 2435 C CA . PHE A 1 295 ? 105.818 38.436 -130.869 1.00 60.81 295 PHE A CA 1
ATOM 2436 C C . PHE A 1 295 ? 107.116 38.918 -130.193 1.00 60.81 295 PHE A C 1
ATOM 2438 O O . PHE A 1 295 ? 107.994 39.476 -130.854 1.00 60.81 295 PHE A O 1
ATOM 2445 N N . LEU A 1 296 ? 107.315 38.603 -128.907 1.00 59.84 296 LEU A N 1
ATOM 2446 C CA . LEU A 1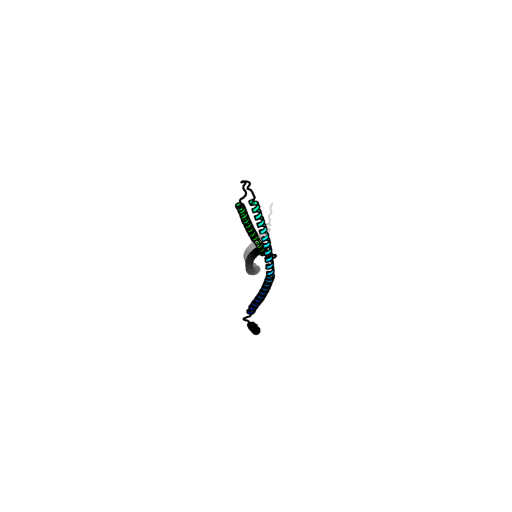 296 ? 108.560 38.896 -128.177 1.00 59.84 296 LEU A CA 1
ATOM 2447 C C . LEU A 1 296 ? 109.769 38.111 -128.723 1.00 59.84 296 LEU A C 1
ATOM 2449 O O . LEU A 1 296 ? 110.895 38.609 -128.706 1.00 59.84 296 LEU A O 1
ATOM 2453 N N . LYS A 1 297 ? 109.547 36.912 -129.281 1.00 59.59 297 LYS A N 1
ATOM 2454 C CA . LYS A 1 297 ? 110.592 36.113 -129.951 1.00 59.59 297 LYS A CA 1
ATOM 2455 C C . LYS A 1 297 ? 111.017 36.707 -131.306 1.00 59.59 297 LYS A C 1
ATOM 2457 O O . LYS A 1 297 ? 112.158 36.506 -131.709 1.00 59.59 297 LYS A O 1
ATOM 2462 N N . ARG A 1 298 ? 110.143 37.473 -131.981 1.00 59.22 298 ARG A N 1
ATOM 2463 C CA . ARG A 1 298 ? 110.451 38.200 -133.233 1.00 59.22 298 ARG A CA 1
ATOM 2464 C C . ARG A 1 298 ? 111.210 39.513 -133.004 1.00 59.22 298 ARG A C 1
ATOM 2466 O O . ARG A 1 298 ? 112.085 39.826 -133.804 1.00 59.22 298 ARG A O 1
ATOM 2473 N N . GLN A 1 299 ? 110.973 40.236 -131.905 1.00 57.75 299 GLN A N 1
ATOM 2474 C CA . GLN A 1 299 ? 111.728 41.466 -131.599 1.00 57.75 299 GLN A CA 1
ATOM 2475 C C . GLN A 1 299 ? 113.197 41.233 -131.206 1.00 57.75 299 GLN A C 1
ATOM 2477 O O . GLN A 1 299 ? 114.008 42.147 -131.308 1.00 57.75 299 GLN A O 1
ATOM 2482 N N . ARG A 1 300 ? 113.580 40.005 -130.835 1.00 53.59 300 ARG A N 1
ATOM 2483 C CA . ARG A 1 300 ? 114.976 39.659 -130.518 1.00 53.59 300 ARG A CA 1
ATOM 2484 C C . ARG A 1 300 ? 115.870 39.458 -131.756 1.00 53.59 300 ARG A C 1
ATOM 2486 O O . ARG A 1 300 ? 117.083 39.427 -131.604 1.00 53.59 300 ARG A O 1
ATOM 2493 N N . ASN A 1 301 ? 115.294 39.362 -132.961 1.00 52.41 301 ASN A N 1
ATOM 2494 C CA . ASN A 1 301 ? 116.014 39.008 -134.196 1.00 52.41 301 ASN A CA 1
ATOM 2495 C C . ASN A 1 301 ? 116.170 40.173 -135.209 1.00 52.41 301 ASN A C 1
ATOM 2497 O O . ASN A 1 301 ? 116.635 39.944 -136.325 1.00 52.41 301 ASN A O 1
ATOM 2501 N N . HIS A 1 302 ? 115.814 41.418 -134.856 1.00 50.94 302 HIS A N 1
ATOM 2502 C CA . HIS A 1 302 ? 115.895 42.590 -135.759 1.00 50.94 302 HIS A CA 1
ATOM 2503 C C . HIS A 1 302 ? 116.672 43.805 -135.216 1.00 50.94 302 HIS A C 1
ATOM 2505 O O . HIS A 1 302 ? 116.571 44.901 -135.757 1.00 50.94 302 HIS A O 1
ATOM 2511 N N . SER A 1 303 ? 117.530 43.612 -134.213 1.00 42.09 303 SER A N 1
ATOM 2512 C CA . SER A 1 303 ? 118.469 44.634 -133.719 1.00 42.09 303 SER A CA 1
ATOM 2513 C C . SER A 1 303 ? 119.931 44.157 -133.750 1.00 42.09 303 SER A C 1
ATOM 2515 O O . SER A 1 303 ? 120.668 44.305 -132.781 1.00 42.09 303 SER A O 1
ATOM 2517 N N . GLN A 1 304 ? 120.361 43.607 -134.896 1.00 38.41 304 GLN A N 1
ATOM 2518 C CA . GLN A 1 304 ? 121.775 43.534 -135.303 1.00 38.41 304 GLN A CA 1
ATOM 2519 C C . GLN A 1 304 ? 121.936 43.790 -136.820 1.00 38.41 304 GLN A C 1
ATOM 2521 O O . GLN A 1 304 ? 121.792 42.889 -137.645 1.00 38.41 304 GLN A O 1
ATOM 2526 N N . SER A 1 305 ? 122.258 45.037 -137.182 1.00 30.00 305 SER A N 1
ATOM 2527 C CA . SER A 1 305 ? 123.092 45.417 -138.340 1.00 30.00 305 SER A CA 1
ATOM 2528 C C . SER A 1 305 ? 123.682 46.830 -138.140 1.00 30.00 305 SER A C 1
ATOM 2530 O O . SER A 1 305 ? 123.083 47.607 -137.395 1.00 30.00 305 SER A O 1
ATOM 2532 N N . PRO A 1 306 ? 124.858 47.158 -138.725 1.00 52.44 306 PRO A N 1
ATOM 2533 C CA . PRO A 1 306 ? 125.813 48.120 -138.153 1.00 52.44 306 PRO A CA 1
ATOM 2534 C C . PRO A 1 306 ? 126.037 49.417 -138.965 1.00 52.44 306 PRO A C 1
ATOM 2536 O O . PRO A 1 306 ? 125.944 49.415 -140.189 1.00 52.44 306 PRO A O 1
ATOM 2539 N N . LEU A 1 307 ? 126.444 50.488 -138.263 1.00 38.31 307 LEU A N 1
ATOM 2540 C CA . LEU A 1 307 ? 127.158 51.690 -138.741 1.00 38.31 307 LEU A CA 1
ATOM 2541 C C . LEU A 1 307 ? 127.922 52.299 -137.544 1.00 38.31 307 LEU A C 1
ATOM 2543 O O . LEU A 1 307 ? 127.375 52.367 -136.446 1.00 38.31 307 LEU A O 1
ATOM 2547 N N . GLY A 1 308 ? 129.177 52.714 -137.745 1.00 37.91 308 GLY A N 1
ATOM 2548 C CA . GLY A 1 308 ? 129.950 53.525 -136.793 1.00 37.91 308 GLY A CA 1
ATOM 2549 C C . GLY A 1 308 ? 129.935 55.019 -137.150 1.00 37.91 308 GLY A C 1
ATOM 2550 O O . GLY A 1 308 ? 129.517 55.356 -138.253 1.00 37.91 308 GLY A O 1
ATOM 2551 N N . SER A 1 309 ? 130.392 55.888 -136.232 1.00 42.19 309 SER A N 1
ATOM 2552 C CA . SER A 1 309 ? 131.046 57.203 -136.446 1.00 42.19 309 SER A CA 1
ATOM 2553 C C . SER A 1 309 ? 130.904 58.092 -135.196 1.00 42.19 309 SER A C 1
ATOM 2555 O O . SER A 1 309 ? 129.784 58.459 -134.848 1.00 42.19 309 SER A O 1
ATOM 2557 N N . TYR A 1 310 ? 132.068 58.494 -134.660 1.00 37.59 310 TYR A N 1
ATOM 2558 C CA . TYR A 1 310 ? 132.386 59.285 -133.453 1.00 37.59 310 TYR A CA 1
ATOM 2559 C C . TYR A 1 310 ? 132.160 58.627 -132.088 1.00 37.59 310 TYR A C 1
ATOM 2561 O O . TYR A 1 310 ? 131.017 58.249 -131.763 1.00 37.59 310 TYR A O 1
#

Solvent-accessible surface area (backbone atoms only — not comparable to full-atom values): 16995 Å² total; per-residue (Å²): 137,83,65,60,68,61,53,50,54,47,52,56,55,49,74,71,38,84,91,43,71,68,52,58,57,53,51,52,51,53,48,52,54,44,54,54,49,50,51,52,49,50,52,50,50,52,53,49,54,52,49,64,66,46,48,62,57,52,54,54,51,50,52,51,52,52,51,54,49,52,52,52,51,50,54,50,53,51,54,49,50,52,51,52,53,51,50,50,60,50,39,52,71,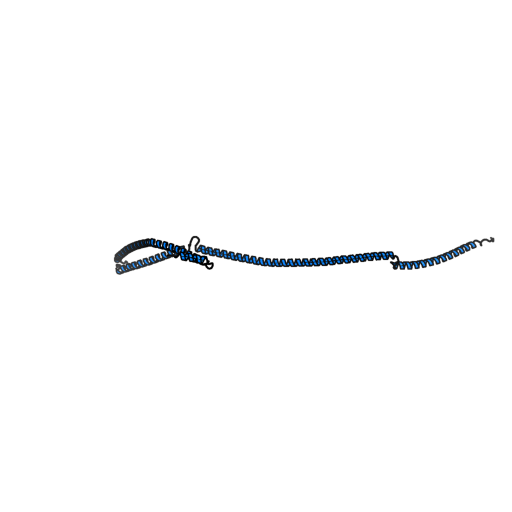37,61,39,90,89,76,74,42,57,45,50,66,69,57,46,52,52,52,52,52,50,49,53,53,49,52,50,53,51,49,54,54,49,51,54,48,52,53,51,52,52,51,50,53,52,50,50,52,51,50,54,51,67,42,46,71,45,94,88,42,28,63,65,51,52,54,50,51,52,52,52,50,50,56,51,50,54,53,47,53,52,50,52,51,53,52,50,57,50,50,56,50,50,53,53,48,53,52,51,52,49,53,52,52,51,49,51,56,47,52,54,50,53,52,52,53,51,51,52,52,50,51,53,52,49,51,52,50,52,50,51,50,52,54,51,50,52,53,51,50,54,50,52,53,50,50,51,51,50,52,52,50,40,62,73,40,46,59,74,60,35,60,71,59,43,55,49,50,54,53,49,51,56,50,49,51,55,51,48,54,50,48,53,53,49,51,53,49,50,53,52,49,50,55,50,50,52,50,50,54,55,50,58,62,52,66,74,76,74,83,84,86,90,84,88,85,134

Mean predicted aligned error: 18.95 Å

Secondary structure (DSSP, 8-state):
---HHHHHHHHHHHHT-GGGHHHHHHHHHHHHHHHHHHHHHHHHHHHHHHHHHHHHHHHHHHHHHHHHHHHHHHHHHHHHHHHHHHHHHHHHHPBPTTT-SBPPHHHHHHHHHHHHHHHHHHHHHHHHHHHHHHHHHHHHHHHHHHHBSSTT-BHHHHHHHHHHHHHHHHHHHHHHHHHHHHHHHHHHHHHHHHHHHHHHHHHHHHHHHHHHHHHHHHHHHHHHHHHHHHHHHHHHHHHHHHHHHHHHHGGGG-HHHHHHHHHHHHHHHHHHHHHHHHHHHHHHHHHHHHHHHHHHHHHTTSS-------

Foldseek 3Di:
DPPVVVVVVVVVVLVVDPVNPVVVVVVVVVVVVVVVVVVVVVVVVVVVVVCVVCVVVVVVVVVVVVVVVVVVVVVVVVVLVVVLVVQLVVQQVDADPVPRHRDDSVRSVVVSVVVVVVVVVVVVVVVVVVVVVVVVVVVVVVVVCVQPVDDCPGPVSVVVVVVVVVVVVVVVVVVVVVVVVVVVVVVVVVVVVVVVVVVVVVVVVVVVVVVVVVVVVVVVVVVVVVVVVVVVVVVVVVVVVVVVCLVVCPVVSPVVVVVVVVVVVVVVVVVVVVVVVVVVVVVVVVVVVVVVVVVVVVVVPPPDDDDDDD